Protein AF-A0A8S3IP04-F1 (afdb_monomer_lite)

Foldseek 3Di:
DDPPDDPPDPPDPPPPPPDDKDKDPCLVVLLVLLVVLLVVLLVQAPPSCQLPPPDQLDPVNLVSLVVSLVVCVVVVNLLNVLSSVLNNLSSPLSVVSSPFFPLLSLVVSLVVLVVSLVVPPVPNPSSVVSNVSSCVSSVVSVVVCVVPPIDMVNLVVVVVVLVVAQQVLAAEEAEDAAPSVQVRVQVVQCPDPVCVVRFDEDEDEDQPHPPDGDDPVRNVVVVVCCVVSVGRYYYYYD

Secondary structure (DSSP, 8-state):
----------------------B-HHHHHHHHHHHHHHHHHHTTSTTGGGGTTS-TTSHHHHHHHHHHHHHHHHHT-HHHHHHHHHHHHHHHHHGGGGTS-HHHHHHHHHHHHHHHHHH-GGGHHHHHHHHHHHHHHHHHHHHHHHHS---BHHHHHHHHHHHHHHTTT--EEEEESSHHHHHHHHHHHHT-TTTTTT--EEEE--TT-SS----HHHHHHHHHHHHHTS-SEEEEE-

Structure (mmCIF, N/CA/C/O backbone):
data_AF-A0A8S3IP04-F1
#
_entry.id   AF-A0A8S3IP04-F1
#
loop_
_atom_site.group_PDB
_atom_site.id
_atom_site.type_symbol
_atom_site.label_atom_id
_atom_site.label_alt_id
_atom_site.label_comp_id
_atom_site.label_asym_id
_atom_site.label_entity_id
_atom_site.label_seq_id
_atom_site.pdbx_PDB_ins_code
_atom_site.Cartn_x
_atom_site.Cartn_y
_atom_site.Cartn_z
_atom_site.occupancy
_atom_site.B_iso_or_equiv
_atom_site.auth_seq_id
_atom_site.auth_comp_id
_atom_site.auth_asym_id
_atom_site.auth_atom_id
_atom_site.pdbx_PDB_model_num
ATOM 1 N N . VAL A 1 1 ? -13.962 -37.574 27.560 1.00 37.62 1 VAL A N 1
ATOM 2 C CA . VAL A 1 1 ? -15.187 -36.744 27.576 1.00 37.62 1 VAL A CA 1
ATOM 3 C C . VAL A 1 1 ? -15.179 -35.917 26.301 1.00 37.62 1 VAL A C 1
ATOM 5 O O . VAL A 1 1 ? -14.430 -34.954 26.222 1.00 37.62 1 VAL A O 1
ATOM 8 N N . GLU A 1 2 ? -15.894 -36.362 25.266 1.00 28.02 2 GLU A N 1
ATOM 9 C CA . GLU A 1 2 ? -16.089 -35.580 24.038 1.00 28.02 2 GLU A CA 1
ATOM 10 C C . GLU A 1 2 ? -17.041 -34.423 24.342 1.00 28.02 2 GLU A C 1
ATOM 12 O O . GLU A 1 2 ? -18.218 -34.636 24.628 1.00 28.02 2 GLU A O 1
ATOM 17 N N . ILE A 1 3 ? -16.542 -33.191 24.288 1.00 30.50 3 ILE A N 1
ATOM 18 C CA . ILE A 1 3 ? -17.395 -32.006 24.338 1.00 30.50 3 ILE A CA 1
ATOM 19 C C . ILE A 1 3 ? -17.899 -31.761 22.912 1.00 30.50 3 ILE A C 1
ATOM 21 O O . ILE A 1 3 ? -17.306 -31.004 22.148 1.00 30.50 3 ILE A O 1
ATOM 25 N N . LYS A 1 4 ? -19.006 -32.413 22.546 1.00 35.09 4 LYS A N 1
ATOM 26 C CA . LYS A 1 4 ? -19.837 -31.990 21.413 1.00 35.09 4 LYS A CA 1
ATOM 27 C C . LYS A 1 4 ? -20.630 -30.758 21.849 1.00 35.09 4 LYS A C 1
ATOM 29 O O . LYS A 1 4 ? -21.728 -30.880 22.381 1.00 35.09 4 LYS A O 1
ATOM 34 N N . ARG A 1 5 ? -20.055 -29.565 21.686 1.00 33.78 5 ARG A N 1
ATOM 35 C CA . ARG A 1 5 ? -20.828 -28.317 21.727 1.00 33.78 5 ARG A CA 1
ATOM 36 C C . ARG A 1 5 ? -21.208 -27.956 20.299 1.00 33.78 5 ARG A C 1
ATOM 38 O O . ARG A 1 5 ? -20.365 -27.510 19.528 1.00 33.78 5 ARG A O 1
ATOM 45 N N . GLU A 1 6 ? -22.476 -28.171 19.962 1.00 32.66 6 GLU A N 1
ATOM 46 C CA . GLU A 1 6 ? -23.107 -27.526 18.815 1.00 32.66 6 GLU A CA 1
ATOM 47 C C . GLU A 1 6 ? -23.022 -26.012 19.021 1.00 32.66 6 GLU A C 1
ATOM 49 O O . GLU A 1 6 ? -23.626 -25.445 19.933 1.00 32.66 6 GLU A O 1
ATOM 54 N N . ILE A 1 7 ? -22.207 -25.354 18.200 1.00 36.53 7 ILE A N 1
ATOM 55 C CA . ILE A 1 7 ? -22.190 -23.899 18.113 1.00 36.53 7 ILE A CA 1
ATOM 56 C C . ILE A 1 7 ? -23.425 -23.526 17.296 1.00 36.53 7 ILE A C 1
ATOM 58 O O . ILE A 1 7 ? -23.397 -23.568 16.065 1.00 36.53 7 ILE A O 1
ATOM 62 N N . ASN A 1 8 ? -24.518 -23.187 17.980 1.00 32.84 8 ASN A N 1
ATOM 63 C CA . ASN A 1 8 ? -25.649 -22.522 17.346 1.00 32.84 8 ASN A CA 1
ATOM 64 C C . ASN A 1 8 ? -25.140 -21.209 16.745 1.00 32.84 8 ASN A C 1
ATOM 66 O O . ASN A 1 8 ? -24.796 -20.273 17.469 1.00 32.84 8 ASN A O 1
ATOM 70 N N . ARG A 1 9 ? -25.048 -21.155 15.412 1.00 32.44 9 ARG A N 1
ATOM 71 C CA . ARG A 1 9 ? -24.819 -19.898 14.702 1.00 32.44 9 ARG A CA 1
ATOM 72 C C . ARG A 1 9 ? -26.013 -18.990 15.001 1.00 32.44 9 ARG A C 1
ATOM 74 O O . ARG A 1 9 ? -27.144 -19.435 14.802 1.00 32.44 9 ARG A O 1
ATOM 81 N N . PRO A 1 10 ? -25.798 -17.746 15.458 1.00 37.75 10 PRO A N 1
ATOM 82 C CA . PRO A 1 10 ? -26.862 -16.760 15.463 1.00 37.75 10 PRO A CA 1
ATOM 83 C C . PRO A 1 10 ? -27.455 -16.693 14.054 1.00 37.75 10 PRO A C 1
ATOM 85 O O . PRO A 1 10 ? -26.717 -16.610 13.069 1.00 37.75 10 PRO A O 1
ATOM 88 N N . ILE A 1 11 ? -28.779 -16.783 13.961 1.00 38.06 11 ILE A N 1
ATOM 89 C CA . ILE A 1 11 ? -29.513 -16.479 12.735 1.00 38.06 11 ILE A CA 1
ATOM 90 C C . ILE A 1 11 ? -29.245 -14.994 12.486 1.00 38.06 11 ILE A C 1
ATOM 92 O O . ILE A 1 11 ? -29.695 -14.136 13.240 1.00 38.06 11 ILE A O 1
ATOM 96 N N . ASN A 1 12 ? -28.361 -14.720 11.532 1.00 40.06 12 ASN A N 1
ATOM 97 C CA . ASN A 1 12 ? -27.801 -13.401 11.289 1.00 40.06 12 ASN A CA 1
ATOM 98 C C . ASN A 1 12 ? -28.888 -12.443 10.773 1.00 40.06 12 ASN A C 1
ATOM 100 O O . ASN A 1 12 ? -29.146 -12.400 9.575 1.00 40.06 12 ASN A O 1
ATOM 104 N N . ASP A 1 13 ? -29.395 -11.577 11.650 1.00 37.28 13 ASP A N 1
ATOM 105 C CA . ASP A 1 13 ? -29.882 -10.229 11.304 1.00 37.28 13 ASP A CA 1
ATOM 106 C C . ASP A 1 13 ? -28.692 -9.282 11.014 1.00 37.28 13 ASP A C 1
ATOM 108 O O . ASP A 1 13 ? -28.665 -8.111 11.401 1.00 37.28 13 ASP A O 1
ATOM 112 N N . GLN A 1 14 ? -27.635 -9.788 10.369 1.00 45.00 14 GLN A N 1
ATOM 113 C CA . GLN A 1 14 ? -26.481 -8.976 9.995 1.00 45.00 14 GLN A CA 1
ATOM 114 C C . GLN A 1 14 ? -26.787 -8.293 8.672 1.00 45.00 14 GLN A C 1
ATOM 116 O O . GLN A 1 14 ? -26.546 -8.831 7.596 1.00 45.00 14 GLN A O 1
ATOM 121 N N . PHE A 1 15 ? -27.344 -7.091 8.781 1.00 44.69 15 PHE A N 1
ATOM 122 C CA . PHE A 1 15 ? -27.416 -6.130 7.695 1.00 44.69 15 PHE A CA 1
ATOM 123 C C . PHE A 1 15 ? -26.058 -6.056 6.977 1.00 44.69 15 PHE A C 1
ATOM 125 O O . PHE A 1 15 ? -25.082 -5.548 7.535 1.00 44.69 15 PHE A O 1
ATOM 132 N N . GLU A 1 16 ? -25.998 -6.504 5.721 1.00 43.38 16 GLU A N 1
ATOM 133 C CA . GLU A 1 16 ? -24.979 -6.049 4.775 1.00 43.38 16 GLU A CA 1
ATOM 134 C C . GLU A 1 16 ? -25.228 -4.559 4.509 1.00 43.38 16 GLU A C 1
ATOM 136 O O . GLU A 1 16 ? -25.815 -4.144 3.510 1.00 43.38 16 GLU A O 1
ATOM 141 N N . HIS A 1 17 ? -24.818 -3.709 5.447 1.00 50.75 17 HIS A N 1
ATOM 142 C CA . HIS A 1 17 ? -24.734 -2.284 5.193 1.00 50.75 17 HIS A CA 1
ATOM 143 C C . HIS A 1 17 ? -23.526 -2.045 4.293 1.00 50.75 17 HIS A C 1
ATOM 145 O O . HIS A 1 17 ? -22.416 -1.792 4.760 1.00 50.75 17 HIS A O 1
ATOM 151 N N . VAL A 1 18 ? -23.747 -2.110 2.979 1.00 57.78 18 VAL A N 1
ATOM 152 C CA . VAL A 1 18 ? -22.788 -1.588 2.005 1.00 57.78 18 VAL A CA 1
ATOM 153 C C . VAL A 1 18 ? -22.738 -0.072 2.193 1.00 57.78 18 VAL A C 1
ATOM 155 O O . VAL A 1 18 ? -23.594 0.673 1.713 1.00 57.78 18 VAL A O 1
ATOM 158 N N . LEU A 1 19 ? -21.756 0.391 2.965 1.00 59.88 19 LEU A N 1
ATOM 159 C CA . LEU A 1 19 ? -21.560 1.811 3.232 1.00 59.88 19 LEU A CA 1
ATOM 160 C C . LEU A 1 19 ? -21.153 2.508 1.933 1.00 59.88 19 LEU A C 1
ATOM 162 O O . LEU A 1 19 ? -20.103 2.210 1.357 1.00 59.88 19 LEU A O 1
ATOM 166 N N . LYS A 1 20 ? -21.972 3.464 1.480 1.00 63.25 20 LYS A N 1
ATOM 167 C CA . LYS A 1 20 ? -21.561 4.393 0.423 1.00 63.25 20 LYS A CA 1
ATOM 168 C C . LYS A 1 20 ? -20.355 5.173 0.926 1.00 63.25 20 LYS A C 1
ATOM 170 O O . LYS A 1 20 ? -20.460 5.871 1.932 1.00 63.25 20 LYS A O 1
ATOM 175 N N . VAL A 1 21 ? -19.232 5.060 0.222 1.00 69.81 21 VAL A N 1
ATOM 176 C CA . VAL A 1 21 ? -18.017 5.763 0.625 1.00 69.81 21 VAL A CA 1
ATOM 177 C C . VAL A 1 21 ? -18.083 7.202 0.155 1.00 69.81 21 VAL A C 1
ATOM 179 O O . VAL A 1 21 ? -18.086 7.481 -1.041 1.00 69.81 21 VAL A O 1
ATOM 182 N N . GLN A 1 22 ? -18.144 8.110 1.113 1.00 79.56 22 GLN A N 1
ATOM 183 C CA . GLN A 1 22 ? -17.909 9.527 0.914 1.00 79.56 22 GLN A CA 1
ATOM 184 C C . GLN A 1 22 ? -16.460 9.858 1.259 1.00 79.56 22 GLN A C 1
ATOM 186 O O . GLN A 1 22 ? -15.903 9.344 2.239 1.00 79.56 22 GLN A O 1
ATOM 191 N N . TYR A 1 23 ? -15.884 10.720 0.431 1.00 79.62 23 TYR A N 1
ATOM 192 C CA . TYR A 1 23 ? -14.554 11.284 0.585 1.00 79.62 23 TYR A CA 1
ATOM 193 C C . TYR A 1 23 ? -14.682 12.803 0.635 1.00 79.62 23 TYR A C 1
ATOM 195 O O . TYR A 1 23 ? -15.573 13.370 -0.003 1.00 79.62 23 TYR A O 1
ATOM 203 N N . ASN A 1 24 ? -13.799 13.464 1.378 1.00 79.06 24 ASN A N 1
ATOM 204 C CA . ASN A 1 24 ? -13.735 14.921 1.349 1.00 79.06 24 ASN A CA 1
ATOM 205 C C . ASN A 1 24 ? -13.141 15.426 0.015 1.00 79.06 24 ASN A C 1
ATOM 207 O O . ASN A 1 24 ? -12.642 14.650 -0.805 1.00 79.06 24 ASN A O 1
ATOM 211 N N . SER A 1 25 ? -13.191 16.740 -0.207 1.00 80.69 25 SER A N 1
ATOM 212 C CA . SER A 1 25 ? -12.765 17.366 -1.467 1.00 80.69 25 SER A CA 1
ATOM 213 C C . SER A 1 25 ? -11.283 17.159 -1.804 1.00 80.69 25 SER A C 1
ATOM 215 O O . SER A 1 25 ? -10.931 17.152 -2.980 1.00 80.69 25 SER A O 1
ATOM 217 N N . TYR A 1 26 ? -10.422 16.963 -0.802 1.00 84.69 26 TYR A N 1
ATOM 218 C CA . TYR A 1 26 ? -8.972 16.822 -0.990 1.00 84.69 26 TYR A CA 1
ATOM 219 C C . TYR A 1 26 ? -8.557 15.415 -1.431 1.00 84.69 26 TYR A C 1
ATOM 221 O O . TYR A 1 26 ? -7.500 15.235 -2.030 1.00 84.69 26 TYR A O 1
ATOM 229 N N . PHE A 1 27 ? -9.394 14.405 -1.183 1.00 87.69 27 PHE A N 1
ATOM 230 C CA . PHE A 1 27 ? -9.073 13.014 -1.499 1.00 87.69 27 PHE A CA 1
ATOM 231 C C . PHE A 1 27 ? -8.731 12.796 -2.980 1.00 87.69 27 PHE A C 1
ATOM 233 O O . PHE A 1 27 ? -7.756 12.118 -3.300 1.00 87.69 27 PHE A O 1
ATOM 240 N N . GLN A 1 28 ? -9.505 13.404 -3.885 1.00 87.94 28 GLN A N 1
ATOM 241 C CA . GLN A 1 28 ? -9.263 13.286 -5.326 1.00 87.94 28 GLN A CA 1
ATOM 242 C C . GLN A 1 28 ? -7.965 13.967 -5.750 1.00 87.94 28 GLN A C 1
ATOM 244 O O . GLN A 1 28 ? -7.262 13.465 -6.620 1.00 87.94 28 GLN A O 1
ATOM 249 N N . GLU A 1 29 ? -7.607 15.080 -5.110 1.00 90.06 29 GLU A N 1
ATOM 250 C CA . GLU A 1 29 ? -6.329 15.739 -5.365 1.00 90.06 29 GLU A CA 1
ATOM 251 C C . GLU A 1 29 ? -5.157 14.804 -5.034 1.00 90.06 29 GLU A C 1
ATOM 253 O O . GLU A 1 29 ? -4.227 14.674 -5.826 1.00 90.06 29 GLU A O 1
ATOM 258 N N . TYR A 1 30 ? -5.220 14.093 -3.905 1.00 91.31 30 TYR A N 1
ATOM 259 C CA . TYR A 1 30 ? -4.139 13.200 -3.475 1.00 91.31 30 TYR A CA 1
ATOM 260 C C . TYR A 1 30 ? -4.037 11.960 -4.354 1.00 91.31 30 TYR A C 1
ATOM 262 O O . TYR A 1 30 ? -2.931 11.560 -4.721 1.00 91.31 30 TYR A O 1
ATOM 270 N N . LEU A 1 31 ? -5.183 11.395 -4.747 1.00 91.00 31 LEU A N 1
ATOM 271 C CA . LEU A 1 31 ? -5.222 10.320 -5.734 1.00 91.00 31 LEU A CA 1
ATOM 272 C C . LEU A 1 31 ? -4.610 10.757 -7.064 1.00 91.00 31 LEU A C 1
ATOM 274 O O . LEU A 1 31 ? -3.811 10.010 -7.618 1.00 91.00 31 LEU A O 1
ATOM 278 N N . ASN A 1 32 ? -4.914 11.966 -7.542 1.00 92.25 32 ASN A N 1
ATOM 279 C CA . ASN A 1 32 ? -4.365 12.479 -8.795 1.00 92.25 32 ASN A CA 1
ATOM 280 C C . ASN A 1 32 ? -2.842 12.654 -8.731 1.00 92.25 32 ASN A C 1
ATOM 282 O O . ASN A 1 32 ? -2.152 12.302 -9.684 1.00 92.25 32 ASN A O 1
ATOM 286 N N . ILE A 1 33 ? -2.298 13.165 -7.619 1.00 94.00 33 ILE A N 1
ATOM 287 C CA . ILE A 1 33 ? -0.840 13.290 -7.446 1.00 94.00 33 ILE A CA 1
ATOM 288 C C . ILE A 1 33 ? -0.187 11.900 -7.463 1.00 94.00 33 ILE A C 1
ATOM 290 O O . ILE A 1 33 ? 0.786 11.681 -8.182 1.00 94.00 33 ILE A O 1
ATOM 294 N N . TYR A 1 34 ? -0.755 10.935 -6.738 1.00 96.06 34 TYR A N 1
ATOM 295 C CA . TYR A 1 34 ? -0.233 9.568 -6.698 1.00 96.06 34 TYR A CA 1
ATOM 296 C C . TYR A 1 34 ? -0.353 8.850 -8.055 1.00 96.06 34 TYR A C 1
ATOM 298 O O . TYR A 1 34 ? 0.541 8.119 -8.476 1.00 96.06 34 TYR A O 1
ATOM 306 N N . GLU A 1 35 ? -1.443 9.081 -8.783 1.00 95.25 35 GLU A N 1
ATOM 307 C CA . GLU A 1 35 ? -1.632 8.565 -10.137 1.00 95.25 35 GLU A CA 1
ATOM 308 C C . GLU A 1 35 ? -0.620 9.171 -11.118 1.00 95.25 35 GLU A C 1
ATOM 310 O O . GLU A 1 35 ? -0.056 8.461 -11.952 1.00 95.25 35 GLU A O 1
ATOM 315 N N . ASN A 1 36 ? -0.336 10.468 -10.993 1.00 95.88 36 ASN A N 1
ATOM 316 C CA . ASN A 1 36 ? 0.678 11.150 -11.794 1.00 95.88 36 ASN A CA 1
ATOM 317 C C . ASN A 1 36 ? 2.094 10.646 -11.492 1.00 95.88 36 ASN A C 1
ATOM 319 O O . ASN A 1 36 ? 2.901 10.546 -12.417 1.00 95.88 36 ASN A O 1
ATOM 323 N N . LEU A 1 37 ? 2.386 10.263 -10.246 1.00 97.50 37 LEU A N 1
ATOM 324 C CA . LEU A 1 37 ? 3.626 9.566 -9.898 1.00 97.50 37 LEU A CA 1
ATOM 325 C C . LEU A 1 37 ? 3.746 8.243 -10.677 1.00 97.50 37 LEU A C 1
ATOM 327 O O . LEU A 1 37 ? 4.758 8.008 -11.337 1.00 97.50 37 LEU A O 1
ATOM 331 N N . ILE A 1 38 ? 2.695 7.414 -10.673 1.00 97.50 38 ILE A N 1
ATOM 332 C CA . ILE A 1 38 ? 2.674 6.143 -11.420 1.00 97.50 38 ILE A CA 1
ATOM 333 C C . ILE A 1 38 ? 2.858 6.389 -12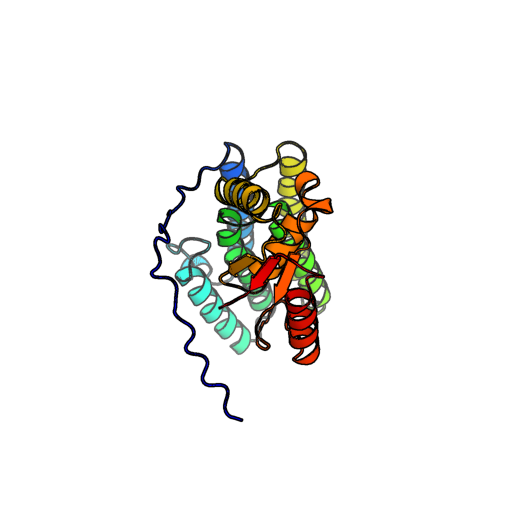.920 1.00 97.50 38 ILE A C 1
ATOM 335 O O . ILE A 1 38 ? 3.657 5.706 -13.561 1.00 97.50 38 ILE A O 1
ATOM 339 N N . LYS A 1 39 ? 2.158 7.380 -13.485 1.00 96.50 39 LYS A N 1
ATOM 340 C CA . LYS A 1 39 ? 2.285 7.748 -14.903 1.00 96.50 39 LYS A CA 1
ATOM 341 C C . LYS A 1 39 ? 3.699 8.210 -15.245 1.00 96.50 39 LYS A C 1
ATOM 343 O O . LYS A 1 39 ? 4.238 7.751 -16.244 1.00 96.50 39 LYS A O 1
ATOM 348 N N . THR A 1 40 ? 4.310 9.050 -14.411 1.00 97.31 40 THR A N 1
ATOM 349 C CA . THR A 1 40 ? 5.690 9.527 -14.599 1.00 97.31 40 THR A CA 1
ATOM 350 C C . THR A 1 40 ? 6.667 8.357 -14.632 1.00 97.31 40 THR A C 1
ATOM 352 O O . THR A 1 40 ? 7.397 8.204 -15.608 1.00 97.31 40 THR A O 1
ATOM 355 N N . ILE A 1 41 ? 6.625 7.470 -13.633 1.00 97.56 41 ILE A N 1
ATOM 356 C CA . ILE A 1 41 ? 7.505 6.291 -13.589 1.00 97.56 41 ILE A CA 1
ATOM 357 C C . ILE A 1 41 ? 7.266 5.379 -14.796 1.00 97.56 41 ILE A C 1
ATOM 359 O O . ILE A 1 41 ? 8.219 4.896 -15.404 1.00 97.56 41 ILE A O 1
ATOM 363 N N . LYS A 1 42 ? 6.001 5.183 -15.188 1.00 97.06 42 LYS A N 1
ATOM 364 C CA . LYS A 1 42 ? 5.626 4.363 -16.344 1.00 97.06 42 LYS A CA 1
ATOM 365 C C . LYS A 1 42 ? 6.304 4.831 -17.636 1.00 97.06 42 LYS A C 1
ATOM 367 O O . LYS A 1 42 ? 6.657 3.977 -18.438 1.00 97.06 42 LYS A O 1
ATOM 372 N N . THR A 1 43 ? 6.522 6.133 -17.840 1.00 96.50 43 THR A N 1
ATOM 373 C CA . THR A 1 43 ? 7.185 6.634 -19.066 1.00 96.50 43 THR A CA 1
ATOM 374 C C . THR A 1 43 ? 8.633 6.171 -19.228 1.00 96.50 43 THR A C 1
ATOM 376 O O . THR A 1 43 ? 9.152 6.198 -20.340 1.00 96.50 43 THR A O 1
ATOM 379 N N . HIS A 1 44 ? 9.276 5.722 -18.147 1.00 96.25 44 HIS A N 1
ATOM 380 C CA . HIS A 1 44 ? 10.630 5.173 -18.190 1.00 96.25 44 HIS A CA 1
ATOM 381 C C . HIS A 1 44 ? 10.667 3.679 -18.533 1.00 96.25 44 HIS A C 1
ATOM 383 O O . HIS A 1 44 ? 11.747 3.161 -18.795 1.00 96.25 44 HIS A O 1
ATOM 389 N N . LEU A 1 45 ? 9.521 2.987 -18.502 1.00 96.81 45 LEU A N 1
ATOM 390 C CA . LEU A 1 45 ? 9.432 1.561 -18.796 1.00 96.81 45 LEU A CA 1
ATOM 391 C C . LEU A 1 45 ? 9.443 1.327 -20.311 1.00 96.81 45 LEU A C 1
ATOM 393 O O . LEU A 1 45 ? 8.652 1.915 -21.057 1.00 96.81 45 LEU A O 1
ATOM 397 N N . ASP A 1 46 ? 10.273 0.393 -20.760 1.00 94.12 46 ASP A N 1
ATOM 398 C CA . ASP A 1 46 ? 10.210 -0.085 -22.133 1.00 94.12 46 ASP A CA 1
ATOM 399 C C . ASP A 1 46 ? 8.898 -0.837 -22.377 1.00 94.12 46 ASP A C 1
ATOM 401 O O . ASP A 1 46 ? 8.418 -1.606 -21.545 1.00 94.12 46 ASP A O 1
ATOM 405 N N . SER A 1 47 ? 8.315 -0.661 -23.562 1.00 92.69 47 SER A N 1
ATOM 406 C CA . SER A 1 47 ? 7.004 -1.237 -23.899 1.00 92.69 47 SER A CA 1
ATOM 407 C C . SER A 1 47 ? 5.854 -0.769 -22.981 1.00 92.69 47 SER A C 1
ATOM 409 O O . SER A 1 47 ? 4.892 -1.512 -22.745 1.00 92.69 47 SER A O 1
ATOM 411 N N . HIS A 1 48 ? 5.941 0.445 -22.416 1.00 92.38 48 HIS A N 1
ATOM 412 C CA . HIS A 1 48 ? 4.910 0.999 -21.528 1.00 92.38 48 HIS A CA 1
ATOM 413 C C . HIS A 1 48 ? 3.539 1.154 -22.199 1.00 92.38 48 HIS A C 1
ATOM 415 O O . HIS A 1 48 ? 2.524 1.155 -21.501 1.00 92.38 48 HIS A O 1
ATOM 421 N N . GLU A 1 49 ? 3.483 1.246 -23.526 1.00 93.56 49 GLU A N 1
ATOM 422 C CA . GLU A 1 49 ? 2.251 1.294 -24.313 1.00 93.56 49 GLU A CA 1
ATOM 423 C C . GLU A 1 49 ? 1.381 0.042 -24.123 1.00 93.56 49 GLU A C 1
ATOM 425 O O . GLU A 1 49 ? 0.160 0.101 -24.230 1.00 93.56 49 GLU A O 1
ATOM 430 N N . LEU A 1 50 ? 1.972 -1.094 -23.731 1.00 91.94 50 LEU A N 1
ATOM 431 C CA . LEU A 1 50 ? 1.224 -2.314 -23.395 1.00 91.94 50 LEU A CA 1
ATOM 432 C C . LEU A 1 50 ? 0.390 -2.172 -22.111 1.00 91.94 50 LEU A C 1
ATOM 434 O O . LEU A 1 50 ? -0.475 -3.005 -21.824 1.00 91.94 50 LEU A O 1
ATOM 438 N N . LEU A 1 51 ? 0.650 -1.123 -21.329 1.00 92.50 51 LEU A N 1
ATOM 439 C CA . LEU A 1 51 ? -0.140 -0.734 -20.167 1.00 92.50 51 LEU A CA 1
ATOM 440 C C . LEU A 1 51 ? -1.192 0.331 -20.509 1.00 92.50 51 LEU A C 1
ATOM 442 O O . LEU A 1 51 ? -1.941 0.735 -19.620 1.00 92.50 51 LEU A O 1
ATOM 446 N N . ASP A 1 52 ? -1.242 0.838 -21.743 1.00 89.75 52 ASP A N 1
ATOM 447 C CA . ASP A 1 52 ? -2.278 1.784 -22.160 1.00 89.75 52 ASP A CA 1
ATOM 448 C C . ASP A 1 52 ? -3.645 1.092 -22.244 1.00 89.75 52 ASP A C 1
ATOM 450 O O . ASP A 1 52 ? -3.762 -0.099 -22.534 1.00 89.75 52 ASP A O 1
ATOM 454 N N . GLY A 1 53 ? -4.704 1.832 -21.909 1.00 85.31 53 GLY A N 1
ATOM 455 C CA . GLY A 1 53 ? -6.067 1.293 -21.831 1.00 85.31 53 GLY A CA 1
ATOM 456 C C . GLY A 1 53 ? -6.335 0.383 -20.625 1.00 85.31 53 GLY A C 1
ATOM 457 O O . GLY A 1 53 ? -7.429 -0.167 -20.514 1.00 85.31 53 GLY A O 1
ATOM 458 N N . LYS A 1 54 ? -5.366 0.220 -19.714 1.00 90.69 54 LYS A N 1
ATOM 459 C CA . LYS A 1 54 ? -5.551 -0.455 -18.424 1.00 90.69 54 LYS A CA 1
ATOM 460 C C . LYS A 1 54 ? -5.583 0.580 -17.307 1.00 90.69 54 LYS A C 1
ATOM 462 O O . LYS A 1 54 ? -4.657 1.377 -17.172 1.00 90.69 54 LYS A O 1
ATOM 467 N N . ASP A 1 55 ? -6.616 0.526 -16.474 1.00 92.00 55 ASP A N 1
ATOM 468 C CA . ASP A 1 55 ? -6.756 1.459 -15.358 1.00 92.00 55 ASP A CA 1
ATOM 469 C C . ASP A 1 55 ? -5.774 1.127 -14.227 1.00 92.00 55 ASP A C 1
ATOM 471 O O . ASP A 1 55 ? -5.638 -0.031 -13.803 1.00 92.00 55 ASP A O 1
ATOM 475 N N . ILE A 1 56 ? -5.118 2.165 -13.706 1.00 93.25 56 ILE A N 1
ATOM 476 C CA . ILE A 1 56 ? -4.223 2.077 -12.550 1.00 93.25 56 ILE A CA 1
ATOM 477 C C . ILE A 1 56 ? -5.000 1.540 -11.337 1.00 93.25 56 ILE A C 1
ATOM 479 O O . ILE A 1 56 ? -6.141 1.912 -11.069 1.00 93.25 56 ILE A O 1
ATOM 483 N N . GLY A 1 57 ? -4.373 0.626 -10.598 1.00 88.81 57 GLY A N 1
ATOM 484 C CA . GLY A 1 57 ? -4.954 -0.030 -9.424 1.00 88.81 57 GLY A CA 1
ATOM 485 C C . GLY A 1 57 ? -5.810 -1.257 -9.739 1.00 88.81 57 GLY A C 1
ATOM 486 O O . GLY A 1 57 ? -6.339 -1.875 -8.818 1.00 88.81 57 GLY A O 1
ATOM 487 N N . THR A 1 58 ? -5.957 -1.638 -11.013 1.00 93.12 58 THR A N 1
ATOM 488 C CA . THR A 1 58 ? -6.709 -2.842 -11.393 1.00 93.12 58 THR A CA 1
ATOM 489 C C . THR A 1 58 ? -5.825 -4.083 -11.489 1.00 93.12 58 THR A C 1
ATOM 491 O O . THR A 1 58 ? -4.640 -4.015 -11.824 1.00 93.12 58 THR A O 1
ATOM 494 N N . LEU A 1 59 ? -6.432 -5.260 -11.291 1.00 91.25 59 LEU A N 1
ATOM 495 C CA . LEU A 1 59 ? -5.771 -6.550 -11.524 1.00 91.25 59 LEU A CA 1
ATOM 496 C C . LEU A 1 59 ? -5.273 -6.695 -12.967 1.00 91.25 59 LEU A C 1
ATOM 498 O O . LEU A 1 59 ? -4.268 -7.357 -13.204 1.00 91.25 59 LEU A O 1
ATOM 502 N N . SER A 1 60 ? -5.952 -6.057 -13.925 1.00 93.69 60 SER A N 1
ATOM 503 C CA . SER A 1 60 ? -5.558 -6.091 -15.333 1.00 93.69 60 SER A CA 1
ATOM 504 C C . SER A 1 60 ? -4.223 -5.378 -15.580 1.00 93.69 60 SER A C 1
ATOM 506 O O . SER A 1 60 ? -3.390 -5.891 -16.328 1.00 93.69 60 SER A O 1
ATOM 508 N N . PHE A 1 61 ? -4.002 -4.237 -14.918 1.00 95.38 61 PHE A N 1
ATOM 509 C CA . PHE A 1 61 ? -2.755 -3.477 -14.976 1.00 95.38 61 PHE A CA 1
ATOM 510 C C . PHE A 1 61 ? -1.630 -4.225 -14.257 1.00 95.38 61 PHE A C 1
ATOM 512 O O . PHE A 1 61 ? -0.557 -4.427 -14.821 1.00 95.38 61 PHE A O 1
ATOM 519 N N . ILE A 1 62 ? -1.905 -4.724 -13.046 1.00 95.38 62 ILE A N 1
ATOM 520 C CA . ILE A 1 62 ? -0.947 -5.506 -12.249 1.00 95.38 62 ILE A CA 1
ATOM 521 C C . ILE A 1 62 ? -0.519 -6.777 -12.996 1.00 95.38 62 ILE A C 1
ATOM 523 O O . ILE A 1 62 ? 0.670 -7.075 -13.077 1.00 95.38 62 ILE A O 1
ATOM 527 N N . GLY A 1 63 ? -1.467 -7.513 -13.581 1.00 95.81 63 GLY A N 1
ATOM 528 C CA . GLY A 1 63 ? -1.177 -8.726 -14.345 1.00 95.81 63 GLY A CA 1
ATOM 529 C C . GLY A 1 63 ? -0.265 -8.459 -15.542 1.00 95.81 63 GLY A C 1
ATOM 530 O O . GLY A 1 63 ? 0.681 -9.211 -15.770 1.00 95.81 63 GLY A O 1
ATOM 531 N N . GLN A 1 64 ? -0.491 -7.355 -16.260 1.00 97.06 64 GLN A N 1
ATOM 532 C CA . GLN A 1 64 ? 0.363 -6.961 -17.380 1.00 97.06 64 GLN A CA 1
ATOM 533 C C . GLN A 1 64 ? 1.776 -6.573 -16.925 1.00 97.06 64 GLN A C 1
ATOM 535 O O . GLN A 1 64 ? 2.745 -6.993 -17.555 1.00 97.06 64 GLN A O 1
ATOM 540 N N . LEU A 1 65 ? 1.911 -5.837 -15.816 1.00 97.06 65 LEU A N 1
ATOM 541 C CA . LEU A 1 65 ? 3.219 -5.518 -15.235 1.00 97.06 65 LEU A CA 1
ATOM 542 C C . LEU A 1 65 ? 4.005 -6.771 -14.845 1.00 97.06 65 LEU A C 1
ATOM 544 O O . LEU A 1 65 ? 5.201 -6.839 -15.096 1.00 97.06 65 LEU A O 1
ATOM 548 N N . ILE A 1 66 ? 3.346 -7.785 -14.276 1.00 97.06 66 ILE A N 1
ATOM 549 C CA . ILE A 1 66 ? 4.001 -9.057 -13.929 1.00 97.06 66 ILE A CA 1
ATOM 550 C C . ILE A 1 66 ? 4.518 -9.767 -15.188 1.00 97.06 66 ILE A C 1
ATOM 552 O O . ILE A 1 66 ? 5.622 -10.311 -15.178 1.00 97.06 66 ILE A O 1
ATOM 556 N N . ILE A 1 67 ? 3.740 -9.764 -16.275 1.00 97.19 67 ILE A N 1
ATOM 557 C CA . ILE A 1 67 ? 4.155 -10.350 -17.558 1.00 97.19 67 ILE A CA 1
ATOM 558 C C . ILE A 1 67 ? 5.370 -9.603 -18.123 1.00 97.19 67 ILE A C 1
ATOM 560 O O . ILE A 1 67 ? 6.346 -10.242 -18.520 1.00 97.19 67 ILE A O 1
ATOM 564 N N . LEU A 1 68 ? 5.334 -8.267 -18.117 1.00 97.31 68 LEU A N 1
ATOM 565 C CA . LEU A 1 68 ? 6.447 -7.426 -18.559 1.00 97.31 68 LEU A CA 1
ATOM 566 C C . LEU A 1 68 ? 7.704 -7.679 -17.728 1.00 97.31 68 LEU A C 1
ATOM 568 O O . LEU A 1 68 ? 8.749 -7.995 -18.294 1.00 97.31 68 LEU A O 1
ATOM 572 N N . LYS A 1 69 ? 7.583 -7.645 -16.397 1.00 97.69 69 LYS A N 1
ATOM 573 C CA . LYS A 1 69 ? 8.692 -7.906 -15.476 1.00 97.69 69 LYS A CA 1
ATOM 574 C C . LYS A 1 69 ? 9.376 -9.234 -15.792 1.00 97.69 69 LYS A C 1
ATOM 576 O O . LYS A 1 69 ? 10.588 -9.259 -15.973 1.00 97.69 69 LYS A O 1
ATOM 581 N N . ARG A 1 70 ? 8.604 -10.314 -15.957 1.00 97.38 70 ARG A N 1
ATOM 582 C CA . ARG A 1 70 ? 9.142 -11.634 -16.330 1.00 97.38 70 ARG A CA 1
ATOM 583 C C . ARG A 1 70 ? 9.891 -11.605 -17.660 1.00 97.38 70 ARG A C 1
ATOM 585 O O . ARG A 1 70 ? 10.929 -12.245 -17.791 1.00 97.38 70 ARG A O 1
ATOM 592 N N . SER A 1 71 ? 9.401 -10.855 -18.649 1.00 97.56 71 SER A N 1
ATOM 593 C CA . SER A 1 71 ? 10.130 -10.694 -19.909 1.00 97.56 71 SER A CA 1
ATOM 594 C C . SER A 1 71 ? 11.473 -9.986 -19.709 1.00 97.56 71 SER A C 1
ATOM 596 O O . SER A 1 71 ? 12.451 -10.385 -20.339 1.00 97.56 71 SER A O 1
ATOM 598 N N . PHE A 1 72 ? 11.549 -8.968 -18.855 1.00 97.31 72 PHE A N 1
ATOM 599 C CA . PHE A 1 72 ? 12.802 -8.268 -18.566 1.00 97.31 72 PHE A CA 1
ATOM 600 C C . PHE A 1 72 ? 13.768 -9.119 -17.739 1.00 97.31 72 PHE A C 1
ATOM 602 O O . PHE A 1 72 ? 14.958 -9.147 -18.046 1.00 97.31 72 PHE A O 1
ATOM 609 N N . GLU A 1 73 ? 13.256 -9.915 -16.796 1.00 96.25 73 GLU A N 1
ATOM 610 C CA . GLU A 1 73 ? 14.026 -10.932 -16.067 1.00 96.25 73 GLU A CA 1
ATOM 611 C C . GLU A 1 73 ? 14.696 -11.918 -17.031 1.00 96.25 73 GLU A C 1
ATOM 613 O O . GLU A 1 73 ? 15.897 -12.155 -16.930 1.00 96.25 73 GLU A O 1
ATOM 618 N N . THR A 1 74 ? 13.969 -12.427 -18.036 1.00 96.69 74 THR A N 1
ATOM 619 C CA . THR A 1 74 ? 14.565 -13.337 -19.036 1.00 96.69 74 THR A CA 1
ATOM 620 C C . THR A 1 74 ? 15.635 -12.682 -19.909 1.00 96.69 74 THR A C 1
ATOM 622 O O . THR A 1 74 ? 16.498 -13.378 -20.439 1.00 96.69 74 THR A O 1
ATOM 625 N N . LYS A 1 75 ? 15.592 -11.354 -20.062 1.00 95.88 75 LYS A N 1
ATOM 626 C CA . LYS A 1 75 ? 16.559 -10.575 -20.849 1.00 95.88 75 LYS A CA 1
ATOM 627 C C . LYS A 1 75 ? 17.730 -10.058 -20.007 1.00 95.88 75 LYS A C 1
ATOM 629 O O . LYS A 1 75 ? 18.677 -9.526 -20.576 1.00 95.88 75 LYS A O 1
ATOM 634 N N . GLY A 1 76 ? 17.671 -10.196 -18.680 1.00 93.56 76 GLY A N 1
ATOM 635 C CA . GLY A 1 76 ? 18.639 -9.592 -17.763 1.00 93.56 76 GLY A CA 1
ATOM 636 C C . GLY A 1 76 ? 18.579 -8.060 -17.733 1.00 93.56 76 GLY A C 1
ATOM 637 O O . GLY A 1 76 ? 19.578 -7.415 -17.425 1.00 93.56 76 GLY A O 1
ATOM 638 N N . ASP A 1 77 ? 17.433 -7.467 -18.076 1.00 94.69 77 ASP A N 1
ATOM 639 C CA . ASP A 1 77 ? 17.267 -6.015 -18.135 1.00 94.69 77 ASP A CA 1
ATOM 640 C C . ASP A 1 77 ? 16.914 -5.445 -16.759 1.00 94.69 77 ASP A C 1
ATOM 642 O O . ASP A 1 77 ? 15.749 -5.267 -16.393 1.00 94.69 77 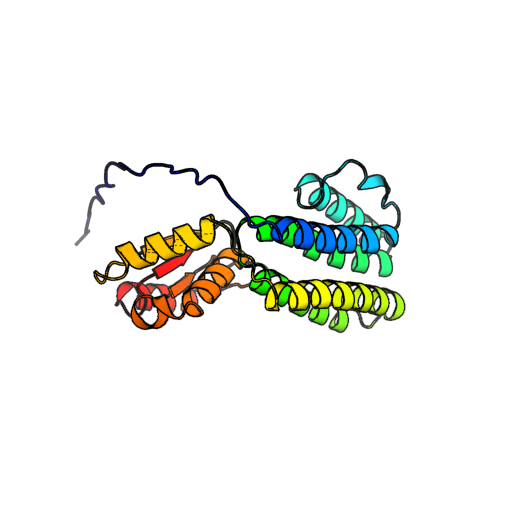ASP A O 1
ATOM 646 N N . MET A 1 78 ? 17.959 -5.181 -15.980 1.00 94.50 78 MET A N 1
ATOM 647 C CA . MET A 1 78 ? 17.814 -4.773 -14.589 1.00 94.50 78 MET A CA 1
ATOM 648 C C . MET A 1 78 ? 17.061 -3.448 -14.420 1.00 94.50 78 MET A C 1
ATOM 650 O O . MET A 1 78 ? 16.284 -3.308 -13.478 1.00 94.50 78 MET A O 1
ATOM 654 N N . ASN A 1 79 ? 17.217 -2.495 -15.345 1.00 95.25 79 ASN A N 1
ATOM 655 C CA . ASN A 1 79 ? 16.534 -1.204 -15.252 1.00 95.25 79 ASN A CA 1
ATOM 656 C C . ASN A 1 79 ? 15.015 -1.385 -15.322 1.00 95.25 79 ASN A C 1
ATOM 658 O O . ASN A 1 79 ? 14.291 -0.901 -14.451 1.00 95.25 79 ASN A O 1
ATOM 662 N N . ASN A 1 80 ? 14.533 -2.134 -16.315 1.00 96.44 80 ASN A N 1
ATOM 663 C CA . ASN A 1 80 ? 13.103 -2.372 -16.483 1.00 96.44 80 ASN A CA 1
ATOM 664 C C . ASN A 1 80 ? 12.510 -3.266 -15.380 1.00 96.44 80 ASN A C 1
ATOM 666 O O . ASN A 1 80 ? 11.349 -3.083 -15.005 1.00 96.44 80 ASN A O 1
ATOM 670 N N . ILE A 1 81 ? 13.298 -4.179 -14.799 1.00 96.25 81 ILE A N 1
ATOM 671 C CA . ILE A 1 81 ? 12.890 -4.960 -13.617 1.00 96.25 81 ILE A CA 1
ATOM 672 C C . ILE A 1 81 ? 12.616 -4.033 -12.426 1.00 96.25 81 ILE A C 1
ATOM 674 O O . ILE A 1 81 ? 11.559 -4.137 -11.800 1.00 96.25 81 ILE A O 1
ATOM 678 N N . ILE A 1 82 ? 13.524 -3.093 -12.151 1.00 96.06 82 ILE A N 1
ATOM 679 C CA . ILE A 1 82 ? 13.386 -2.137 -11.043 1.00 96.06 82 ILE A CA 1
ATOM 680 C C . ILE A 1 82 ? 12.178 -1.226 -11.267 1.00 96.06 82 ILE A C 1
ATOM 682 O O . ILE A 1 82 ? 11.375 -1.035 -10.353 1.00 96.06 82 ILE A O 1
ATOM 686 N N . ILE A 1 83 ? 11.998 -0.708 -12.488 1.00 97.44 83 ILE A N 1
ATOM 687 C CA . ILE A 1 83 ? 10.830 0.114 -12.833 1.00 97.44 83 ILE A CA 1
ATOM 688 C C . ILE A 1 83 ? 9.533 -0.670 -12.586 1.00 97.44 83 ILE A C 1
ATOM 690 O O . ILE A 1 83 ? 8.600 -0.143 -11.976 1.00 97.44 83 ILE A O 1
ATOM 694 N N . CYS A 1 84 ? 9.480 -1.944 -12.993 1.00 97.50 84 CYS A N 1
ATOM 695 C CA . CYS A 1 84 ? 8.328 -2.805 -12.732 1.00 97.50 84 CYS A CA 1
ATOM 696 C C . CYS A 1 84 ? 8.048 -2.972 -11.234 1.00 97.50 84 CYS A C 1
ATOM 698 O O . CYS A 1 84 ? 6.883 -2.941 -10.846 1.00 97.50 84 CYS A O 1
ATOM 700 N N . ASP A 1 85 ? 9.066 -3.121 -10.384 1.00 96.50 85 ASP A N 1
ATOM 701 C CA . ASP A 1 85 ? 8.865 -3.272 -8.937 1.00 96.50 85 ASP A CA 1
ATOM 702 C C . ASP A 1 85 ? 8.308 -2.012 -8.274 1.00 96.50 85 ASP A C 1
ATOM 704 O O . ASP A 1 85 ? 7.370 -2.102 -7.476 1.00 96.50 85 ASP A O 1
ATOM 708 N N . TYR A 1 86 ? 8.802 -0.832 -8.657 1.00 97.62 86 TYR A N 1
ATOM 709 C CA . TYR A 1 86 ? 8.224 0.437 -8.210 1.00 97.62 86 TYR A CA 1
ATOM 710 C C . TYR A 1 86 ? 6.765 0.566 -8.668 1.00 97.62 86 TYR A C 1
ATOM 712 O O . TYR A 1 86 ? 5.882 0.860 -7.861 1.00 97.62 86 TYR A O 1
ATOM 720 N N . LEU A 1 87 ? 6.479 0.294 -9.946 1.00 97.56 87 LEU A N 1
ATOM 721 C CA . LEU A 1 87 ? 5.117 0.361 -10.482 1.00 97.56 87 LEU A CA 1
ATOM 722 C C . LEU A 1 87 ? 4.175 -0.645 -9.817 1.00 97.56 87 LEU A C 1
ATOM 724 O O . LEU A 1 87 ? 3.023 -0.301 -9.544 1.00 97.56 87 LEU A O 1
ATOM 728 N N . LEU A 1 88 ? 4.640 -1.865 -9.536 1.00 96.50 88 LEU A N 1
ATOM 729 C CA . LEU A 1 88 ? 3.862 -2.890 -8.843 1.00 96.50 88 LEU A CA 1
ATOM 730 C C . LEU A 1 88 ? 3.513 -2.443 -7.426 1.00 96.50 88 LEU A C 1
ATOM 732 O O . LEU A 1 88 ? 2.334 -2.477 -7.072 1.00 96.50 88 LEU A O 1
ATOM 736 N N . LEU A 1 89 ? 4.494 -1.970 -6.651 1.00 95.56 89 LEU A N 1
ATOM 737 C CA . LEU A 1 89 ? 4.267 -1.439 -5.307 1.00 95.56 89 LEU A CA 1
ATOM 738 C C . LEU A 1 89 ? 3.229 -0.312 -5.331 1.00 95.56 89 LEU A C 1
ATOM 740 O O . LEU A 1 89 ? 2.229 -0.375 -4.614 1.00 95.56 89 LEU A O 1
ATOM 744 N N . LEU A 1 90 ? 3.442 0.703 -6.171 1.00 96.81 90 LEU A N 1
ATOM 745 C CA . LEU A 1 90 ? 2.571 1.875 -6.219 1.00 96.81 90 LEU A CA 1
ATOM 746 C C . LEU A 1 90 ? 1.148 1.494 -6.648 1.00 96.81 90 LEU A C 1
ATOM 748 O O . LEU A 1 90 ? 0.165 1.847 -5.998 1.00 96.81 90 LEU A O 1
ATOM 752 N N . THR A 1 91 ? 1.021 0.692 -7.703 1.00 95.38 91 THR A N 1
ATOM 753 C CA . THR A 1 91 ? -0.285 0.277 -8.229 1.00 95.38 91 THR A CA 1
ATOM 754 C C . THR A 1 91 ? -1.051 -0.591 -7.231 1.00 95.38 91 THR A C 1
ATOM 756 O O . THR A 1 91 ? -2.252 -0.401 -7.052 1.00 95.38 91 THR A O 1
ATOM 759 N N . GLN A 1 92 ? -0.381 -1.521 -6.545 1.00 92.12 92 GLN A N 1
ATOM 760 C CA . GLN A 1 92 ? -1.015 -2.369 -5.529 1.00 92.12 92 GLN A CA 1
ATOM 761 C C . GLN A 1 92 ? -1.547 -1.560 -4.342 1.00 92.12 92 GLN A C 1
ATOM 763 O O . GLN A 1 92 ? -2.548 -1.942 -3.736 1.00 92.12 92 GLN A O 1
ATOM 768 N N . LYS A 1 93 ? -0.891 -0.446 -3.994 1.00 93.44 93 LYS A N 1
ATOM 769 C CA . LYS A 1 93 ? -1.322 0.421 -2.891 1.00 93.44 93 LYS A CA 1
ATOM 770 C C . LYS A 1 93 ? -2.302 1.512 -3.335 1.00 93.44 93 LYS A C 1
ATOM 772 O O . LYS A 1 93 ? -3.040 2.011 -2.491 1.00 93.44 93 LYS A O 1
ATOM 777 N N . TYR A 1 94 ? -2.417 1.806 -4.634 1.00 93.62 94 TYR A N 1
ATOM 778 C CA . TYR A 1 94 ? -3.390 2.766 -5.176 1.00 93.62 94 TYR A CA 1
ATOM 779 C C . TYR A 1 94 ? -4.837 2.459 -4.750 1.00 93.62 94 TYR A C 1
ATOM 781 O O . TYR A 1 94 ? -5.572 3.346 -4.317 1.00 93.62 94 TYR A O 1
ATOM 789 N N . SER A 1 95 ? -5.262 1.193 -4.810 1.00 87.25 95 SER A N 1
ATOM 790 C CA . SER A 1 95 ? -6.621 0.822 -4.394 1.00 87.25 95 SER A CA 1
ATOM 791 C C . SER A 1 95 ? -6.839 0.961 -2.886 1.00 87.25 95 SER A C 1
ATOM 793 O O . SER A 1 95 ? -7.963 1.216 -2.459 1.00 87.25 95 SER A O 1
ATOM 795 N N . ALA A 1 96 ? -5.776 0.850 -2.082 1.00 90.31 96 ALA A N 1
ATOM 796 C CA . ALA A 1 96 ? -5.863 0.909 -0.628 1.00 90.31 96 ALA A CA 1
ATOM 797 C C . ALA A 1 96 ? -6.271 2.293 -0.108 1.00 90.31 96 ALA A C 1
ATOM 799 O O . ALA A 1 96 ? -6.909 2.371 0.941 1.00 90.31 96 ALA A O 1
ATOM 800 N N . PHE A 1 97 ? -6.002 3.374 -0.855 1.00 88.75 97 PHE A N 1
ATOM 801 C CA . PHE A 1 97 ? -6.418 4.738 -0.487 1.00 88.75 97 PHE A CA 1
ATOM 802 C C . PHE A 1 97 ? -7.933 4.859 -0.311 1.00 88.75 97 PHE A C 1
ATOM 804 O O . PHE A 1 97 ? -8.415 5.704 0.439 1.00 88.75 97 PHE A O 1
ATOM 811 N N . LYS A 1 98 ? -8.705 3.989 -0.971 1.00 86.62 98 LYS A N 1
ATOM 812 C CA . LYS A 1 98 ? -10.165 3.984 -0.867 1.00 86.62 98 LYS A CA 1
ATOM 813 C C . LYS A 1 98 ? -10.677 3.441 0.466 1.00 86.62 98 LYS A C 1
ATOM 815 O O . LYS A 1 98 ? -11.822 3.740 0.807 1.00 86.62 98 LYS A O 1
ATOM 820 N N . ASP A 1 99 ? -9.860 2.674 1.186 1.00 87.56 99 ASP A N 1
ATOM 821 C CA . ASP A 1 99 ? -10.270 1.922 2.375 1.00 87.56 99 ASP A CA 1
ATOM 822 C C . ASP A 1 99 ? -9.469 2.276 3.631 1.00 87.56 99 ASP A C 1
ATOM 824 O O . ASP A 1 99 ? -10.022 2.244 4.728 1.00 87.56 99 ASP A O 1
ATOM 828 N N . LEU A 1 100 ? -8.188 2.615 3.485 1.00 90.94 100 LEU A N 1
ATOM 829 C CA . LEU A 1 100 ? -7.251 2.826 4.587 1.00 90.94 100 LEU A CA 1
ATOM 830 C C . LEU A 1 100 ? -6.848 4.303 4.734 1.00 90.94 100 LEU A C 1
ATOM 832 O O . LEU A 1 100 ? -7.009 5.083 3.791 1.00 90.94 100 LEU A O 1
ATOM 836 N N . PRO A 1 101 ? -6.310 4.701 5.903 1.00 90.75 101 PRO A N 1
ATOM 837 C CA . PRO A 1 101 ? -5.784 6.046 6.109 1.00 90.75 101 PRO A CA 1
ATOM 838 C C . PRO A 1 101 ? -4.630 6.352 5.152 1.00 90.75 101 PRO A C 1
ATOM 840 O O . PRO A 1 101 ? -3.706 5.551 4.986 1.00 90.75 101 PRO A O 1
ATOM 843 N N . ILE A 1 102 ? -4.689 7.528 4.527 1.00 90.81 102 ILE A N 1
ATOM 844 C CA . ILE A 1 102 ? -3.736 7.967 3.500 1.00 90.81 102 ILE A CA 1
ATOM 845 C C . ILE A 1 102 ? -2.305 8.003 4.038 1.00 90.81 102 ILE A C 1
ATOM 847 O O . ILE A 1 102 ? -1.390 7.504 3.389 1.00 90.81 102 ILE A O 1
ATOM 851 N N . ASP A 1 103 ? -2.106 8.542 5.236 1.00 90.44 103 ASP A N 1
ATOM 852 C CA . ASP A 1 103 ? -0.795 8.663 5.869 1.00 90.44 103 ASP A CA 1
ATOM 853 C C . ASP A 1 103 ? -0.139 7.300 6.146 1.00 90.44 103 ASP A C 1
ATOM 855 O O . ASP A 1 103 ? 1.065 7.148 5.932 1.00 90.44 103 ASP A O 1
ATOM 859 N N . ILE A 1 104 ? -0.921 6.293 6.556 1.00 92.25 104 ILE A N 1
ATOM 860 C CA . ILE A 1 104 ? -0.431 4.924 6.776 1.00 92.25 104 ILE A CA 1
ATOM 861 C C . ILE A 1 104 ? 0.035 4.303 5.458 1.00 92.25 104 ILE A C 1
ATOM 863 O O . ILE A 1 104 ? 1.102 3.685 5.408 1.00 92.25 104 ILE A O 1
ATOM 867 N N . ILE A 1 105 ? -0.735 4.482 4.379 1.00 93.69 105 ILE A N 1
ATOM 868 C CA . ILE A 1 105 ? -0.363 3.969 3.055 1.00 93.69 105 ILE A CA 1
ATOM 869 C C . ILE A 1 105 ? 0.918 4.638 2.569 1.00 93.69 105 ILE A C 1
ATOM 871 O O . ILE A 1 105 ? 1.849 3.945 2.161 1.00 93.69 105 ILE A O 1
ATOM 875 N N . LEU A 1 106 ? 0.984 5.969 2.633 1.00 94.06 106 LEU A N 1
ATOM 876 C CA . LEU A 1 106 ? 2.139 6.731 2.166 1.00 94.06 106 LEU A CA 1
ATOM 877 C C . LEU A 1 106 ? 3.401 6.360 2.944 1.00 94.06 106 LEU A C 1
ATOM 879 O O . LEU A 1 106 ? 4.432 6.112 2.329 1.00 94.06 106 LEU A O 1
ATOM 883 N N . ARG A 1 107 ? 3.316 6.234 4.274 1.00 92.12 107 ARG A N 1
ATOM 884 C CA . ARG A 1 107 ? 4.448 5.809 5.111 1.00 92.12 107 ARG A CA 1
ATOM 885 C C . ARG A 1 107 ? 4.963 4.429 4.709 1.00 92.12 107 ARG A C 1
ATOM 887 O O . ARG A 1 107 ? 6.162 4.266 4.509 1.00 92.12 107 ARG A O 1
ATOM 894 N N . HIS A 1 108 ? 4.060 3.467 4.518 1.00 93.00 108 HIS A N 1
ATOM 895 C CA . HIS A 1 108 ? 4.422 2.122 4.072 1.00 93.00 108 HIS A CA 1
ATOM 896 C C . HIS A 1 108 ? 5.090 2.125 2.690 1.00 93.00 108 HIS A C 1
ATOM 898 O O . HIS A 1 108 ? 6.095 1.446 2.485 1.00 93.00 108 HIS A O 1
ATOM 904 N N . VAL A 1 109 ? 4.546 2.889 1.739 1.00 95.44 109 VAL A N 1
ATOM 905 C CA . VAL A 1 109 ? 5.126 3.018 0.396 1.00 95.44 109 VAL A CA 1
ATOM 906 C C . VAL A 1 109 ? 6.524 3.634 0.479 1.00 95.44 109 VAL A C 1
ATOM 908 O O . VAL A 1 109 ? 7.455 3.074 -0.093 1.00 95.44 109 VAL A O 1
ATOM 911 N N . SER A 1 110 ? 6.705 4.719 1.237 1.00 95.06 110 SER A N 1
ATOM 912 C CA . SER A 1 110 ? 8.012 5.361 1.424 1.00 95.06 110 SER A CA 1
ATOM 913 C C . SER A 1 110 ? 9.047 4.421 2.051 1.00 95.06 110 SER A C 1
ATOM 915 O O . SER A 1 110 ? 10.193 4.380 1.606 1.00 95.06 110 SER A O 1
ATOM 917 N N . GLU A 1 111 ? 8.656 3.623 3.050 1.00 93.69 111 GLU A N 1
ATOM 918 C CA . GLU A 1 111 ? 9.528 2.610 3.659 1.00 93.69 111 GLU A CA 1
ATOM 919 C C . GLU A 1 111 ? 9.942 1.529 2.650 1.00 93.69 111 GLU A C 1
ATOM 921 O O . GLU A 1 111 ? 11.121 1.192 2.555 1.00 93.69 111 GLU A O 1
ATOM 926 N N . LYS A 1 112 ? 9.000 1.011 1.853 1.00 94.38 112 LYS A N 1
ATOM 927 C CA . LYS A 1 112 ? 9.294 -0.001 0.824 1.00 94.38 112 LYS A CA 1
ATOM 928 C C . LYS A 1 112 ? 10.188 0.544 -0.290 1.00 94.38 112 LYS A C 1
ATOM 930 O O . LYS A 1 112 ? 11.083 -0.167 -0.733 1.00 94.38 112 LYS A O 1
ATOM 935 N N . ILE A 1 113 ? 9.997 1.796 -0.701 1.00 94.88 113 ILE A N 1
ATOM 936 C CA . ILE A 1 113 ? 10.860 2.452 -1.693 1.00 94.88 113 ILE A CA 1
ATOM 937 C C . ILE A 1 113 ? 12.285 2.599 -1.165 1.00 94.88 113 ILE A C 1
ATOM 939 O O . ILE A 1 113 ? 13.229 2.304 -1.891 1.0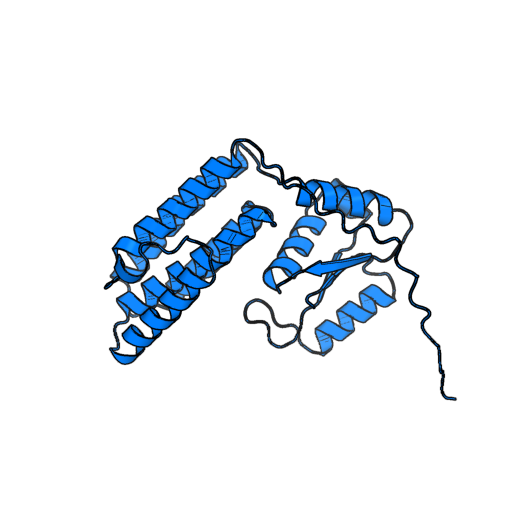0 94.88 113 ILE A O 1
ATOM 943 N N . LYS A 1 114 ? 12.457 2.958 0.112 1.00 93.81 114 LYS A N 1
ATOM 944 C CA . LYS A 1 114 ? 13.782 2.984 0.742 1.00 93.81 114 LYS A CA 1
ATOM 945 C C . LYS A 1 114 ? 14.457 1.607 0.692 1.00 93.81 114 LYS A C 1
ATOM 947 O O . LYS A 1 114 ? 15.624 1.519 0.326 1.00 93.81 114 LYS A O 1
ATOM 952 N N . LEU A 1 115 ? 13.716 0.539 0.991 1.00 93.19 115 LEU A N 1
ATOM 953 C CA . LEU A 1 115 ? 14.234 -0.831 0.906 1.00 93.19 115 LEU A CA 1
ATOM 954 C C . LEU A 1 115 ? 14.594 -1.234 -0.532 1.00 93.19 115 LEU A C 1
ATOM 956 O O . LEU A 1 115 ? 15.612 -1.885 -0.740 1.00 93.19 115 LEU A O 1
ATOM 960 N N . TYR A 1 116 ? 13.803 -0.838 -1.535 1.00 92.50 116 TYR A N 1
ATOM 961 C CA . TYR A 1 116 ? 14.162 -1.049 -2.944 1.00 92.50 116 TYR A CA 1
ATOM 962 C C . TYR A 1 116 ? 15.410 -0.267 -3.337 1.00 92.50 116 TYR A C 1
ATOM 964 O O . TYR A 1 116 ? 16.274 -0.807 -4.025 1.00 92.50 116 TYR A O 1
ATOM 972 N N . HIS A 1 117 ? 15.541 0.972 -2.861 1.00 92.56 117 HIS A N 1
ATOM 973 C CA . HIS A 1 117 ? 16.740 1.758 -3.095 1.00 92.56 117 HIS A CA 1
ATOM 974 C C . HIS A 1 117 ? 17.984 1.034 -2.564 1.00 92.56 117 HIS A C 1
ATOM 976 O O . HIS A 1 117 ? 18.980 0.928 -3.274 1.00 92.56 117 HIS A O 1
ATOM 982 N N . GLU A 1 118 ? 17.919 0.521 -1.337 1.00 91.75 118 GLU A N 1
ATOM 983 C CA . GLU A 1 118 ? 19.002 -0.241 -0.703 1.00 91.75 118 GLU A CA 1
ATOM 984 C C . GLU A 1 118 ? 19.267 -1.584 -1.406 1.00 91.75 118 GLU A C 1
ATOM 986 O O . GLU A 1 118 ? 20.413 -1.999 -1.519 1.00 91.75 118 GLU A O 1
ATOM 991 N N . ALA A 1 119 ? 18.239 -2.262 -1.923 1.00 90.69 119 ALA A N 1
ATOM 992 C CA . ALA A 1 119 ? 18.391 -3.565 -2.574 1.00 90.69 119 ALA A CA 1
ATOM 993 C C . ALA A 1 119 ? 19.013 -3.489 -3.983 1.00 90.69 119 ALA A C 1
ATOM 995 O O . ALA A 1 119 ? 19.640 -4.448 -4.436 1.00 90.69 119 ALA A O 1
ATOM 996 N N . TYR A 1 120 ? 18.842 -2.369 -4.689 1.00 90.62 120 TYR A N 1
ATOM 997 C CA . TYR A 1 120 ? 19.240 -2.214 -6.091 1.00 90.62 120 TYR A CA 1
ATOM 998 C C . TYR A 1 120 ? 20.529 -1.403 -6.285 1.00 90.62 120 TYR A C 1
ATOM 1000 O O . TYR A 1 120 ? 20.612 -0.519 -7.142 1.00 90.62 120 TYR A O 1
ATOM 1008 N N . GLU A 1 121 ? 21.577 -1.748 -5.531 1.00 79.12 121 GLU A N 1
ATOM 1009 C CA . GLU A 1 121 ? 22.894 -1.091 -5.608 1.00 79.12 121 GLU A CA 1
ATOM 1010 C C . GLU A 1 121 ? 23.585 -1.248 -6.974 1.00 79.12 121 GLU A C 1
ATOM 1012 O O . GLU A 1 121 ? 24.415 -0.428 -7.347 1.00 79.12 121 GLU A O 1
ATOM 1017 N N . GLN A 1 122 ? 23.249 -2.278 -7.757 1.00 72.38 122 GLN A N 1
ATOM 1018 C CA . GLN A 1 122 ? 23.890 -2.542 -9.056 1.00 72.38 122 GLN A CA 1
ATOM 1019 C C . GLN A 1 122 ? 23.325 -1.701 -10.215 1.00 72.38 122 GLN A C 1
ATOM 1021 O O . GLN A 1 122 ? 23.875 -1.710 -11.314 1.00 72.38 122 GLN A O 1
ATOM 1026 N N . SER A 1 123 ? 22.235 -0.961 -10.001 1.00 79.50 123 SER A N 1
ATOM 1027 C CA . SER A 1 123 ? 21.570 -0.150 -11.036 1.00 79.50 123 SER A CA 1
ATOM 1028 C C . SER A 1 123 ? 21.286 1.263 -10.533 1.00 79.50 123 SER A C 1
ATOM 1030 O O . SER A 1 123 ? 20.183 1.798 -10.658 1.00 79.50 123 SER A O 1
ATOM 1032 N N . VAL A 1 124 ? 22.334 1.862 -9.961 1.00 81.62 124 VAL A N 1
ATOM 1033 C CA . VAL A 1 124 ? 22.307 3.149 -9.252 1.00 81.62 124 VAL A CA 1
ATOM 1034 C C . VAL A 1 124 ? 21.602 4.270 -10.028 1.00 81.62 124 VAL A C 1
ATOM 1036 O O . VAL A 1 124 ? 20.752 4.917 -9.427 1.00 81.62 124 VAL A O 1
ATOM 1039 N N . PRO A 1 125 ? 21.856 4.526 -11.332 1.00 92.56 125 PRO A N 1
ATOM 1040 C CA . PRO A 1 125 ? 21.262 5.692 -11.992 1.00 92.56 125 PRO A CA 1
ATOM 1041 C C . PRO A 1 125 ? 19.731 5.636 -12.085 1.00 92.56 125 PRO A C 1
ATOM 1043 O O . PRO A 1 125 ? 19.065 6.611 -11.742 1.00 92.56 125 PRO A O 1
ATOM 1046 N N . MET A 1 126 ? 19.169 4.496 -12.507 1.00 94.38 126 MET A N 1
ATOM 1047 C CA . MET A 1 126 ? 17.716 4.335 -12.627 1.00 94.38 126 MET A CA 1
ATOM 1048 C C . MET A 1 126 ? 17.057 4.301 -11.247 1.00 94.38 126 MET A C 1
ATOM 1050 O O . MET A 1 126 ? 16.072 4.991 -11.009 1.00 94.38 126 MET A O 1
ATOM 1054 N N . ASN A 1 127 ? 17.631 3.553 -10.306 1.00 94.38 127 ASN A N 1
ATOM 1055 C CA . ASN A 1 127 ? 17.097 3.454 -8.953 1.00 94.38 127 ASN A CA 1
ATOM 1056 C C . ASN A 1 127 ? 17.116 4.810 -8.214 1.00 94.38 127 ASN A C 1
ATOM 1058 O O . ASN A 1 127 ? 16.134 5.167 -7.565 1.00 94.38 127 ASN A O 1
ATOM 1062 N N . ASN A 1 128 ? 18.176 5.613 -8.382 1.00 95.38 128 ASN A N 1
ATOM 1063 C CA . ASN A 1 128 ? 18.251 6.971 -7.837 1.00 95.38 128 ASN A CA 1
ATOM 1064 C C . ASN A 1 128 ? 17.159 7.873 -8.416 1.00 95.38 128 ASN A C 1
ATOM 1066 O O . ASN A 1 128 ? 16.478 8.558 -7.656 1.00 95.38 128 ASN A O 1
ATOM 1070 N N . LEU A 1 129 ? 16.971 7.845 -9.741 1.00 96.44 129 LEU A N 1
ATOM 1071 C CA . LEU A 1 129 ? 15.930 8.618 -10.417 1.00 96.44 129 LEU A CA 1
ATOM 1072 C C . LEU A 1 129 ? 14.537 8.258 -9.882 1.00 96.44 129 LEU A C 1
ATOM 1074 O O . LEU A 1 129 ? 13.768 9.140 -9.502 1.00 96.44 129 LEU A O 1
ATOM 1078 N N . LEU A 1 130 ? 14.218 6.963 -9.813 1.00 96.94 130 LEU A N 1
ATOM 1079 C CA . LEU A 1 130 ? 12.916 6.488 -9.342 1.00 96.94 130 LEU A CA 1
ATOM 1080 C C . LEU A 1 130 ? 12.666 6.838 -7.874 1.00 96.94 130 LEU A C 1
ATOM 1082 O O . LEU A 1 130 ? 11.558 7.249 -7.520 1.00 96.94 130 LEU A O 1
ATOM 1086 N N . ASN A 1 131 ? 13.684 6.711 -7.023 1.00 96.44 131 ASN A N 1
ATOM 1087 C CA . ASN A 1 131 ? 13.602 7.107 -5.623 1.00 96.44 131 ASN A CA 1
ATOM 1088 C C . ASN A 1 131 ? 13.414 8.620 -5.466 1.00 96.44 131 ASN A C 1
ATOM 1090 O O . ASN A 1 131 ? 12.586 9.040 -4.664 1.00 96.44 131 ASN A O 1
ATOM 1094 N N . GLU A 1 132 ? 14.128 9.440 -6.240 1.00 96.19 132 GLU A N 1
ATOM 1095 C CA . GLU A 1 132 ? 13.992 10.898 -6.199 1.00 96.19 132 GLU A CA 1
ATOM 1096 C C . GLU A 1 132 ? 12.585 11.342 -6.619 1.00 96.19 132 GLU A C 1
ATOM 1098 O O . GLU A 1 132 ? 11.925 12.069 -5.873 1.00 96.19 132 GLU A O 1
ATOM 1103 N N . ILE A 1 133 ? 12.089 10.851 -7.762 1.00 96.81 133 ILE A N 1
ATOM 1104 C CA . ILE A 1 133 ? 10.728 11.136 -8.242 1.00 96.81 133 ILE A CA 1
ATOM 1105 C C . ILE A 1 133 ? 9.702 10.713 -7.184 1.00 96.81 133 ILE A C 1
ATOM 1107 O O . ILE A 1 133 ? 8.826 11.496 -6.813 1.00 96.81 133 ILE A O 1
ATOM 1111 N N . SER A 1 134 ? 9.831 9.492 -6.659 1.00 97.06 134 SER A N 1
ATOM 1112 C CA . SER A 1 134 ? 8.883 8.959 -5.681 1.00 97.06 134 SER A CA 1
ATOM 1113 C C . SER A 1 134 ? 8.894 9.745 -4.381 1.00 97.06 134 SER A C 1
ATOM 1115 O O . SER A 1 134 ? 7.836 10.128 -3.892 1.00 97.06 134 SER A O 1
ATOM 1117 N N . LYS A 1 135 ? 10.073 10.025 -3.824 1.00 95.62 135 LYS A N 1
ATOM 1118 C CA . LYS A 1 135 ? 10.204 10.776 -2.576 1.00 95.62 135 LYS A CA 1
ATOM 1119 C C . LYS A 1 135 ? 9.607 12.172 -2.713 1.00 95.62 135 LYS A C 1
ATOM 1121 O O . LYS A 1 135 ? 8.803 12.565 -1.875 1.00 95.62 135 LYS A O 1
ATOM 1126 N N . ASN A 1 136 ? 9.929 12.878 -3.796 1.00 95.00 136 ASN A N 1
ATOM 1127 C CA . ASN A 1 136 ? 9.416 14.221 -4.041 1.00 95.00 136 ASN A CA 1
ATOM 1128 C C . ASN A 1 136 ? 7.883 14.249 -4.126 1.00 95.00 136 ASN A C 1
ATOM 1130 O O . ASN A 1 136 ? 7.257 15.122 -3.530 1.00 95.00 136 ASN A O 1
ATOM 1134 N N . GLU A 1 137 ? 7.259 13.307 -4.838 1.00 95.06 137 GLU A N 1
ATOM 1135 C CA . GLU A 1 137 ? 5.795 13.267 -4.951 1.00 95.06 137 GLU A CA 1
ATOM 1136 C C . GLU A 1 137 ? 5.113 12.784 -3.662 1.00 95.06 137 GLU A C 1
ATOM 1138 O O . GLU A 1 137 ? 4.119 13.372 -3.235 1.00 95.06 137 GLU A O 1
ATOM 1143 N N . LEU A 1 138 ? 5.653 11.765 -2.987 1.00 95.38 138 LEU A N 1
ATOM 1144 C CA . LEU A 1 138 ? 5.089 11.263 -1.730 1.00 95.38 138 LEU A CA 1
ATOM 1145 C C . LEU A 1 138 ? 5.184 12.305 -0.607 1.00 95.38 138 LEU A C 1
ATOM 1147 O O . LEU A 1 138 ? 4.212 12.489 0.129 1.00 95.38 138 LEU A O 1
ATOM 1151 N N . ASP A 1 139 ? 6.300 13.033 -0.511 1.00 92.62 139 ASP A N 1
ATOM 1152 C CA . ASP A 1 139 ? 6.480 14.109 0.470 1.00 92.62 139 ASP A CA 1
ATOM 1153 C C . ASP A 1 139 ? 5.499 15.266 0.219 1.00 92.62 139 ASP A C 1
ATOM 1155 O O . ASP A 1 139 ? 4.923 15.796 1.174 1.00 92.62 139 ASP A O 1
ATOM 1159 N N . LYS A 1 140 ? 5.212 15.606 -1.050 1.00 92.06 140 LYS A N 1
ATOM 1160 C CA . LYS A 1 140 ? 4.168 16.589 -1.401 1.00 92.06 140 LYS A CA 1
ATOM 1161 C C . LYS A 1 140 ? 2.792 16.158 -0.896 1.00 92.06 140 LYS A C 1
ATOM 1163 O O . LYS A 1 140 ? 2.073 16.982 -0.326 1.00 92.06 140 LYS A O 1
ATOM 1168 N N . ILE A 1 141 ? 2.413 14.890 -1.090 1.00 93.25 141 ILE A N 1
ATOM 1169 C CA . ILE A 1 141 ? 1.118 14.379 -0.610 1.00 93.25 141 ILE A CA 1
ATOM 1170 C C . ILE A 1 141 ? 1.089 14.387 0.923 1.00 93.25 141 ILE A C 1
ATOM 1172 O O . ILE A 1 141 ? 0.120 14.864 1.510 1.00 93.25 141 ILE A O 1
ATOM 1176 N N . LEU A 1 142 ? 2.154 13.918 1.582 1.00 91.31 142 LEU A N 1
ATOM 1177 C CA . LEU A 1 142 ? 2.254 13.901 3.043 1.00 91.31 142 LEU A CA 1
ATOM 1178 C C . LEU A 1 142 ? 2.155 15.305 3.648 1.00 91.31 142 LEU A C 1
ATOM 1180 O O . LEU A 1 142 ? 1.462 15.486 4.648 1.00 91.31 142 LEU A O 1
ATOM 1184 N N . GLN A 1 143 ? 2.822 16.299 3.059 1.00 90.56 143 GLN A N 1
ATOM 1185 C CA . GLN A 1 143 ? 2.740 17.684 3.520 1.00 90.56 143 GLN A CA 1
ATOM 1186 C C . GLN A 1 143 ? 1.320 18.236 3.366 1.00 90.56 143 GLN A C 1
ATOM 1188 O O . GLN A 1 143 ? 0.751 18.727 4.341 1.00 90.56 143 GLN A O 1
ATOM 1193 N N . LYS A 1 144 ? 0.710 18.076 2.184 1.00 90.56 144 LYS A N 1
ATOM 1194 C CA . LYS A 1 144 ? -0.676 18.503 1.943 1.00 90.56 144 LYS A CA 1
ATOM 1195 C C . LYS A 1 144 ? -1.659 17.825 2.894 1.00 90.56 144 LYS A C 1
ATOM 1197 O O . LYS A 1 144 ? -2.560 18.492 3.392 1.00 90.56 144 LYS A O 1
ATOM 1202 N N . HIS A 1 145 ? -1.474 16.534 3.173 1.00 89.94 145 HIS A N 1
ATOM 1203 C CA . HIS A 1 145 ? -2.320 15.774 4.091 1.00 89.94 145 HIS A CA 1
ATOM 1204 C C . HIS A 1 145 ? -2.165 16.230 5.549 1.00 89.94 145 HIS A C 1
ATOM 1206 O O . HIS A 1 145 ? -3.142 16.229 6.288 1.00 89.94 145 HIS A O 1
ATOM 1212 N N . LYS A 1 146 ? -0.971 16.661 5.981 1.00 88.94 146 LYS A N 1
ATOM 1213 C CA . LYS A 1 146 ? -0.794 17.268 7.315 1.00 88.94 146 LYS A CA 1
ATOM 1214 C C . LYS A 1 146 ? -1.585 18.567 7.460 1.00 88.94 146 LYS A C 1
ATOM 1216 O O . LYS A 1 146 ? -2.120 18.832 8.531 1.00 88.94 146 LYS A O 1
ATOM 1221 N N . GLU A 1 147 ? -1.645 19.364 6.398 1.00 87.75 147 GLU A N 1
ATOM 1222 C CA . GLU A 1 147 ? -2.401 20.621 6.364 1.00 87.75 147 GLU A CA 1
ATOM 1223 C C . GLU A 1 147 ? -3.909 20.373 6.227 1.00 87.75 147 GLU A C 1
ATOM 1225 O O . GLU A 1 147 ? -4.710 21.050 6.866 1.00 87.75 147 GLU A O 1
ATOM 1230 N N . ASN A 1 148 ? -4.294 19.378 5.424 1.00 85.56 148 ASN A N 1
ATOM 1231 C CA . ASN A 1 148 ? -5.682 19.035 5.130 1.00 85.56 148 ASN A CA 1
ATOM 1232 C C . ASN A 1 148 ? -5.907 17.521 5.295 1.00 85.56 148 ASN A C 1
ATOM 1234 O O . ASN A 1 148 ? -5.961 16.785 4.305 1.00 85.56 148 ASN A O 1
ATOM 1238 N N . PRO A 1 149 ? -6.053 17.022 6.536 1.00 83.06 149 PRO A N 1
ATOM 1239 C CA . PRO A 1 149 ? -6.237 15.599 6.774 1.00 83.06 149 PRO A CA 1
ATOM 1240 C C . PRO A 1 149 ? -7.457 15.051 6.039 1.00 83.06 149 PRO A C 1
ATOM 1242 O O . PRO A 1 149 ? -8.558 15.607 6.063 1.00 83.06 149 PRO A O 1
ATOM 1245 N N . THR A 1 150 ? -7.259 13.917 5.383 1.00 77.12 150 THR A N 1
ATOM 1246 C CA . THR A 1 150 ? -8.312 13.201 4.669 1.00 77.12 150 THR A CA 1
ATOM 1247 C C . THR A 1 150 ? -8.655 11.922 5.396 1.00 77.12 150 THR A C 1
ATOM 1249 O O . THR A 1 150 ? -7.799 11.060 5.587 1.00 77.12 150 THR A O 1
ATOM 1252 N N . THR A 1 151 ? -9.927 11.775 5.727 1.00 75.06 151 THR A N 1
ATOM 1253 C CA . THR A 1 151 ? -10.515 10.507 6.148 1.00 75.06 151 THR A CA 1
ATOM 1254 C C . THR A 1 151 ? -11.537 10.060 5.107 1.00 75.06 151 THR A C 1
ATOM 1256 O O . THR A 1 151 ? -11.870 10.798 4.173 1.00 75.06 151 THR A O 1
ATOM 1259 N N . ASN A 1 152 ? -12.024 8.836 5.248 1.00 81.44 152 ASN A N 1
ATOM 1260 C CA . ASN A 1 152 ? -13.146 8.340 4.475 1.00 81.44 152 ASN A CA 1
ATOM 1261 C C . ASN A 1 152 ? -14.261 7.890 5.430 1.00 81.44 152 ASN A C 1
ATOM 1263 O O . ASN A 1 152 ? -14.016 7.460 6.558 1.00 81.44 152 ASN A O 1
ATOM 1267 N N . SER A 1 153 ? -15.500 7.952 4.953 1.00 81.12 153 SER A N 1
ATOM 1268 C CA . SER A 1 153 ? -16.677 7.549 5.744 1.00 81.12 153 SER A CA 1
ATOM 1269 C C . SER A 1 153 ? -16.659 6.091 6.243 1.00 81.12 153 SER A C 1
ATOM 1271 O O . SER A 1 153 ? -17.351 5.778 7.218 1.00 81.12 153 SER A O 1
ATOM 1273 N N . LYS A 1 154 ? -15.877 5.180 5.629 1.00 84.56 154 LYS A N 1
ATOM 1274 C CA . LYS A 1 154 ? -15.707 3.808 6.146 1.00 84.56 154 LYS A CA 1
ATOM 1275 C C . LYS A 1 154 ? -14.913 3.823 7.447 1.00 84.56 154 LYS A C 1
ATOM 1277 O O . LYS A 1 154 ? -15.323 3.159 8.393 1.00 84.56 154 LYS A O 1
ATOM 1282 N N . LEU A 1 155 ? -13.830 4.598 7.512 1.00 88.75 155 LEU A N 1
ATOM 1283 C CA . LEU A 1 155 ? -13.015 4.755 8.718 1.00 88.75 155 LEU A CA 1
ATOM 1284 C C . LEU A 1 155 ? -13.819 5.423 9.834 1.00 88.75 155 LEU A C 1
ATOM 1286 O O . LEU A 1 155 ? -13.872 4.898 10.939 1.00 88.75 155 LEU A O 1
ATOM 1290 N N . GLU A 1 156 ? -14.549 6.499 9.537 1.00 87.06 156 GLU A N 1
ATOM 1291 C CA . GLU A 1 156 ? -15.441 7.142 10.516 1.00 87.06 156 GLU A CA 1
ATOM 1292 C C . GLU A 1 156 ? -16.506 6.171 11.047 1.00 87.06 156 GLU A C 1
ATOM 1294 O O . GLU A 1 156 ? -16.783 6.108 12.248 1.00 87.06 156 GLU A O 1
ATOM 1299 N N . THR A 1 157 ? -17.086 5.361 10.156 1.00 87.50 157 THR A N 1
ATOM 1300 C CA . THR A 1 157 ? -18.066 4.349 10.555 1.00 87.50 157 THR A CA 1
ATOM 1301 C C . THR A 1 157 ? -17.431 3.250 11.396 1.00 87.50 157 THR A C 1
ATOM 1303 O O . THR A 1 157 ? -18.033 2.842 12.388 1.00 87.50 157 THR A O 1
ATOM 1306 N N . LEU A 1 158 ? -16.226 2.797 11.042 1.00 89.69 158 LEU A N 1
ATOM 1307 C CA . LEU A 1 158 ? -15.467 1.828 11.824 1.00 89.69 158 LEU A CA 1
ATOM 1308 C C . LEU A 1 158 ? -15.247 2.348 13.246 1.00 89.69 158 LEU A C 1
ATOM 1310 O O . LEU A 1 158 ? -15.583 1.654 14.200 1.00 89.69 158 LEU A O 1
ATOM 1314 N N . ILE A 1 159 ? -14.774 3.586 13.390 1.00 90.44 159 ILE A N 1
ATOM 1315 C CA . ILE A 1 159 ? -14.573 4.226 14.692 1.00 90.44 159 ILE A CA 1
ATOM 1316 C C . ILE A 1 159 ? -15.874 4.290 15.489 1.00 90.44 159 ILE A C 1
ATOM 1318 O O . ILE A 1 159 ? -15.904 3.899 16.655 1.00 90.44 159 ILE A O 1
ATOM 1322 N N . ARG A 1 160 ? -16.977 4.709 14.863 1.00 88.88 160 ARG A N 1
ATOM 1323 C CA . ARG A 1 160 ? -18.292 4.753 15.516 1.00 88.88 160 ARG A CA 1
ATOM 1324 C C . ARG A 1 160 ? -18.756 3.373 15.988 1.00 88.88 160 ARG A C 1
ATOM 1326 O O . ARG A 1 160 ? -19.276 3.262 17.096 1.00 88.88 160 ARG A O 1
ATOM 1333 N N . LEU A 1 161 ? -18.600 2.338 15.161 1.00 87.62 161 LEU A N 1
ATOM 1334 C CA . LEU A 1 161 ? -18.987 0.966 15.505 1.00 87.62 161 LEU A CA 1
ATOM 1335 C C . LEU A 1 161 ? -18.128 0.424 16.646 1.00 87.62 161 LEU A C 1
ATOM 1337 O O . LEU A 1 161 ? -18.664 -0.099 17.620 1.00 87.62 161 LEU A O 1
ATOM 1341 N N . VAL A 1 162 ? -16.812 0.608 16.558 1.00 88.44 162 VAL A N 1
ATOM 1342 C CA . VAL A 1 162 ? -15.876 0.188 17.599 1.00 88.44 162 VAL A CA 1
ATOM 1343 C C . VAL A 1 162 ? -16.190 0.906 18.910 1.00 88.44 162 VAL A C 1
ATOM 1345 O O . VAL A 1 162 ? -16.359 0.240 19.922 1.00 88.44 162 VAL A O 1
ATOM 1348 N N . LYS A 1 163 ? -16.384 2.231 18.905 1.00 86.38 163 LYS A N 1
ATOM 1349 C CA . LYS A 1 163 ? -16.801 2.984 20.100 1.00 86.38 163 LYS A CA 1
ATOM 1350 C C . LYS A 1 163 ? -18.095 2.456 20.700 1.00 86.38 163 LYS A C 1
ATOM 1352 O O . LYS A 1 163 ? -18.171 2.272 21.905 1.00 86.38 163 LYS A O 1
ATOM 1357 N N . LYS A 1 164 ? -19.113 2.223 19.869 1.00 84.94 164 LYS A N 1
ATOM 1358 C CA . LYS A 1 164 ? -20.428 1.773 20.333 1.00 84.94 164 LYS A CA 1
ATOM 1359 C C . LYS A 1 164 ? -20.361 0.411 21.024 1.00 84.94 164 LYS A C 1
ATOM 1361 O O . LYS A 1 164 ? -21.099 0.197 21.974 1.00 84.94 164 LYS A O 1
ATOM 1366 N N . HIS A 1 165 ? -19.521 -0.497 20.530 1.00 83.00 165 HIS A N 1
ATOM 1367 C CA . HIS A 1 165 ? -19.513 -1.890 20.975 1.00 83.00 165 HIS A CA 1
ATOM 1368 C C . HIS A 1 165 ? -18.363 -2.241 21.931 1.00 83.00 165 HIS A C 1
ATOM 1370 O O . HIS A 1 165 ? -18.496 -3.185 22.696 1.00 83.00 165 HIS A O 1
ATOM 1376 N N . ALA A 1 166 ? -17.251 -1.500 21.936 1.00 76.44 166 ALA A N 1
ATOM 1377 C CA . ALA A 1 166 ? -16.089 -1.818 22.772 1.00 76.44 166 ALA A CA 1
ATOM 1378 C C . ALA A 1 166 ? -16.201 -1.323 24.229 1.00 76.44 166 ALA A C 1
ATOM 1380 O O . ALA A 1 166 ? -15.402 -1.745 25.062 1.00 76.44 166 ALA A O 1
ATOM 1381 N N . ILE A 1 167 ? -17.170 -0.451 24.549 1.00 67.69 167 ILE A N 1
ATOM 1382 C CA . ILE A 1 167 ? -17.379 0.085 25.911 1.00 67.69 167 ILE A CA 1
ATOM 1383 C C . ILE A 1 167 ? -17.846 -1.007 26.889 1.00 67.69 167 ILE A C 1
ATOM 1385 O O . ILE A 1 167 ? -17.471 -0.976 28.057 1.00 67.69 167 ILE A O 1
ATOM 1389 N N . ASP A 1 168 ? -18.580 -2.011 26.408 1.00 64.12 168 ASP A N 1
ATOM 1390 C CA . ASP A 1 168 ? -19.208 -3.040 27.247 1.00 64.12 168 ASP A CA 1
ATOM 1391 C C . ASP A 1 168 ? -18.327 -4.296 27.417 1.00 64.12 168 ASP A C 1
ATOM 1393 O O . ASP A 1 168 ? -18.832 -5.417 27.397 1.00 64.12 168 ASP A O 1
ATOM 1397 N N . GLU A 1 169 ? -16.996 -4.140 27.463 1.00 65.94 169 GLU A N 1
ATOM 1398 C CA . GLU A 1 169 ? -16.008 -5.245 27.520 1.00 65.94 169 GLU A CA 1
ATOM 1399 C C . GLU A 1 169 ? -16.188 -6.316 26.420 1.00 65.94 169 GLU A C 1
ATOM 1401 O O . GLU A 1 169 ? -15.699 -7.446 26.504 1.00 65.94 169 GLU A O 1
ATOM 1406 N N . THR A 1 170 ? -16.897 -5.962 25.348 1.00 78.81 170 THR A N 1
ATOM 1407 C CA . THR A 1 170 ? -17.271 -6.904 24.301 1.00 78.81 170 THR A CA 1
ATOM 1408 C C . THR A 1 170 ? -16.092 -7.128 23.363 1.00 78.81 170 THR A C 1
ATOM 1410 O O . THR A 1 170 ? -15.424 -6.189 22.925 1.00 78.81 170 THR A O 1
ATOM 1413 N N . LYS A 1 171 ? -15.840 -8.396 23.034 1.00 86.75 171 LYS A N 1
ATOM 1414 C CA . LYS A 1 171 ? -14.800 -8.788 22.082 1.00 86.75 171 LYS A CA 1
ATOM 1415 C C . LYS A 1 171 ? -15.309 -8.659 20.649 1.00 86.75 171 LYS A C 1
ATOM 1417 O O . LYS A 1 171 ? -16.374 -9.176 20.322 1.00 86.75 171 LYS A O 1
ATOM 1422 N N . GLY A 1 172 ? -14.534 -8.000 19.793 1.00 88.38 172 GLY A N 1
ATOM 1423 C CA . GLY A 1 172 ? -14.852 -7.775 18.384 1.00 88.38 172 GLY A CA 1
ATOM 1424 C C . GLY A 1 172 ? -13.859 -8.442 17.435 1.00 88.38 172 GLY A C 1
ATOM 1425 O O . GLY A 1 172 ? -12.670 -8.541 17.733 1.00 88.38 172 GLY A O 1
ATOM 1426 N N . LEU A 1 173 ? -14.352 -8.862 16.269 1.00 90.81 173 LEU A N 1
ATOM 1427 C CA . LEU A 1 173 ? -13.549 -9.362 15.153 1.00 90.81 173 LEU A CA 1
ATOM 1428 C C . LEU A 1 173 ? -13.780 -8.469 13.929 1.00 90.81 173 LEU A C 1
ATOM 1430 O O . LEU A 1 173 ? -14.924 -8.235 13.544 1.00 90.81 173 LEU A O 1
ATOM 1434 N N . ILE A 1 174 ? -12.700 -7.998 13.310 1.00 91.75 174 ILE A N 1
ATOM 1435 C CA . ILE A 1 174 ? -12.716 -7.234 12.059 1.00 91.75 174 ILE A CA 1
ATOM 1436 C C . ILE A 1 174 ? -12.013 -8.074 10.997 1.00 91.75 174 ILE A C 1
ATOM 1438 O O . ILE A 1 174 ? -10.821 -8.350 11.114 1.00 91.75 174 ILE A O 1
ATOM 1442 N N . LEU A 1 175 ? -12.743 -8.469 9.956 1.00 91.94 175 LEU A N 1
ATOM 1443 C CA . LEU A 1 175 ? -12.176 -9.202 8.828 1.00 91.94 175 LEU A CA 1
ATOM 1444 C C . LEU A 1 175 ? -11.704 -8.236 7.745 1.00 91.94 175 LEU A C 1
ATOM 1446 O O . LEU A 1 175 ? -12.415 -7.301 7.378 1.00 91.94 175 LEU A O 1
ATOM 1450 N N . VAL A 1 176 ? -10.505 -8.475 7.226 1.00 91.88 176 VAL A N 1
ATOM 1451 C CA . VAL A 1 176 ? -9.869 -7.638 6.207 1.00 91.88 176 VAL A CA 1
ATOM 1452 C C . VAL A 1 176 ? -9.279 -8.487 5.080 1.00 91.88 176 VAL A C 1
ATOM 1454 O O . VAL A 1 176 ? -8.904 -9.638 5.303 1.00 91.88 176 VAL A O 1
ATOM 1457 N N . PRO A 1 177 ? -9.162 -7.938 3.857 1.00 88.12 177 PRO A N 1
ATOM 1458 C CA . PRO A 1 177 ? -8.775 -8.732 2.691 1.00 88.12 177 PRO A CA 1
ATOM 1459 C C . PRO A 1 177 ? -7.296 -9.127 2.671 1.00 88.12 177 PRO A C 1
ATOM 1461 O O . PRO A 1 177 ? -6.927 -10.088 2.006 1.00 88.12 177 PRO A O 1
ATOM 1464 N N . THR A 1 178 ? -6.422 -8.372 3.341 1.00 88.81 178 THR A N 1
ATOM 1465 C CA . THR A 1 178 ? -4.973 -8.580 3.252 1.00 88.81 178 THR A CA 1
ATOM 1466 C C . THR A 1 178 ? -4.288 -8.324 4.584 1.00 88.81 178 THR A C 1
ATOM 1468 O O . THR A 1 178 ? -4.788 -7.594 5.442 1.00 88.81 178 THR A O 1
ATOM 1471 N N . THR A 1 179 ? -3.090 -8.878 4.737 1.00 90.12 179 THR A N 1
ATOM 1472 C CA . THR A 1 179 ? -2.242 -8.619 5.901 1.00 90.12 179 THR A CA 1
ATOM 1473 C C . THR A 1 179 ? -1.882 -7.152 6.067 1.00 90.12 179 THR A C 1
ATOM 1475 O O . THR A 1 179 ? -1.864 -6.655 7.191 1.00 90.12 179 THR A O 1
ATOM 1478 N N . PHE A 1 180 ? -1.631 -6.455 4.957 1.00 90.00 180 PHE A N 1
ATOM 1479 C CA . PHE A 1 180 ? -1.391 -5.019 4.978 1.00 90.00 180 PHE A CA 1
ATOM 1480 C C . PHE A 1 180 ? -2.573 -4.285 5.619 1.00 90.00 180 PHE A C 1
ATOM 1482 O O . PHE A 1 180 ? -2.372 -3.522 6.556 1.00 90.00 180 PHE A O 1
ATOM 1489 N N . TYR A 1 181 ? -3.809 -4.604 5.216 1.00 92.31 181 TYR A N 1
ATOM 1490 C CA . TYR A 1 181 ? -5.002 -4.023 5.838 1.00 92.31 181 TYR A CA 1
ATOM 1491 C C . TYR A 1 181 ? -5.101 -4.374 7.325 1.00 92.31 181 TYR A C 1
ATOM 1493 O O . TYR A 1 181 ? -5.482 -3.520 8.119 1.00 92.31 181 TYR A O 1
ATOM 1501 N N . ALA A 1 182 ? -4.742 -5.602 7.715 1.00 93.06 182 ALA A N 1
ATOM 1502 C CA . ALA A 1 182 ? -4.832 -6.031 9.109 1.00 93.06 182 ALA A CA 1
ATOM 1503 C C . ALA A 1 182 ? -3.944 -5.182 10.017 1.00 93.06 182 ALA A C 1
ATOM 1505 O O . ALA A 1 182 ? -4.413 -4.638 11.018 1.00 93.06 182 ALA A O 1
ATOM 1506 N N . LYS A 1 183 ? -2.681 -5.013 9.616 1.00 92.31 183 LYS A N 1
ATOM 1507 C CA . LYS A 1 183 ? -1.739 -4.157 10.329 1.00 92.31 183 LYS A CA 1
ATOM 1508 C C . LYS A 1 183 ? -2.175 -2.691 10.276 1.00 92.31 183 LYS A C 1
ATOM 1510 O O . LYS A 1 183 ? -2.246 -2.056 11.318 1.00 92.31 183 LYS A O 1
ATOM 1515 N N . SER A 1 184 ? -2.532 -2.168 9.102 1.00 93.44 184 SER A N 1
ATOM 1516 C CA . SER A 1 184 ? -2.913 -0.759 8.939 1.00 93.44 184 SER A CA 1
ATOM 1517 C C . SER A 1 184 ? -4.141 -0.362 9.754 1.00 93.44 184 SER A C 1
ATOM 1519 O O . SER A 1 184 ? -4.143 0.707 10.354 1.00 93.44 184 SER A O 1
ATOM 1521 N N . ILE A 1 185 ? -5.176 -1.205 9.814 1.00 94.56 185 ILE A N 1
ATOM 1522 C CA . ILE A 1 185 ? -6.345 -0.944 10.664 1.00 94.56 185 ILE A CA 1
ATOM 1523 C C . ILE A 1 185 ? -5.970 -1.045 12.145 1.00 94.56 185 ILE A C 1
ATOM 1525 O O . ILE A 1 185 ? -6.432 -0.232 12.939 1.00 94.56 185 ILE A O 1
ATOM 1529 N N . CYS A 1 186 ? -5.120 -2.001 12.527 1.00 94.44 186 CYS A N 1
ATOM 1530 C CA . CYS A 1 186 ? -4.648 -2.107 13.906 1.00 94.44 186 CYS A CA 1
ATOM 1531 C C . CYS A 1 186 ? -3.881 -0.854 14.351 1.00 94.44 186 CYS A C 1
ATOM 1533 O O . CYS A 1 186 ? -4.176 -0.313 15.417 1.00 94.44 186 CYS A O 1
ATOM 1535 N N . ASP A 1 187 ? -2.941 -0.382 13.529 1.00 93.38 187 ASP A N 1
ATOM 1536 C CA . ASP A 1 187 ? -2.170 0.838 13.781 1.00 93.38 187 ASP A CA 1
ATOM 1537 C C . ASP A 1 187 ? -3.124 2.044 13.865 1.00 93.38 187 ASP A C 1
ATOM 1539 O O . ASP A 1 187 ? -3.122 2.774 14.853 1.00 93.38 187 ASP A O 1
ATOM 1543 N N . TYR A 1 188 ? -4.045 2.174 12.902 1.00 93.62 188 TYR A N 1
ATOM 1544 C CA . TYR A 1 188 ? -5.036 3.252 12.878 1.00 93.62 188 TYR A CA 1
ATOM 1545 C C . TYR A 1 188 ? -5.900 3.313 14.142 1.00 93.62 188 TYR A C 1
ATOM 1547 O O . TYR A 1 188 ? -6.081 4.394 14.700 1.00 93.62 188 TYR A O 1
ATOM 1555 N N . LEU A 1 189 ? -6.436 2.172 14.596 1.00 93.38 189 LEU A N 1
ATOM 1556 C CA . LEU A 1 189 ? -7.261 2.098 15.805 1.00 93.38 189 LEU A CA 1
ATOM 1557 C C . LEU A 1 189 ? -6.454 2.414 17.070 1.00 93.38 189 LEU A C 1
ATOM 1559 O O . LEU A 1 189 ? -6.985 3.054 17.975 1.00 93.38 189 LEU A O 1
ATOM 1563 N N . SER A 1 190 ? -5.189 1.988 17.120 1.00 92.75 190 SER A N 1
ATOM 1564 C CA . SER A 1 190 ? -4.279 2.257 18.244 1.00 92.75 190 SER A CA 1
ATOM 1565 C C . SER A 1 190 ? -3.950 3.745 18.374 1.00 92.75 190 SER A C 1
ATOM 1567 O O . SER A 1 190 ? -3.836 4.261 19.486 1.00 92.75 190 SER A O 1
ATOM 1569 N N . ASP A 1 191 ? -3.843 4.435 17.238 1.00 92.00 191 ASP A N 1
ATOM 1570 C CA . ASP A 1 191 ? -3.479 5.850 17.169 1.00 92.00 191 ASP A CA 1
ATOM 1571 C C . ASP A 1 191 ? -4.667 6.797 17.411 1.00 92.00 191 ASP A C 1
ATOM 1573 O O . ASP A 1 191 ? -4.465 8.003 17.557 1.00 92.00 191 ASP A O 1
ATOM 1577 N N . GLN A 1 192 ? -5.906 6.290 17.502 1.00 90.88 192 GLN A N 1
ATOM 1578 C CA . GLN A 1 192 ? -7.068 7.133 17.790 1.00 90.88 192 GLN A CA 1
ATOM 1579 C C . GLN A 1 192 ? -7.116 7.534 19.273 1.00 90.88 192 GLN A C 1
ATOM 1581 O O . GLN A 1 192 ? -7.372 6.681 20.132 1.00 90.88 192 GLN A O 1
ATOM 1586 N N . PRO A 1 193 ? -6.983 8.835 19.616 1.00 90.38 193 PRO A N 1
ATOM 1587 C CA . PRO A 1 193 ? -6.957 9.281 21.013 1.00 90.38 193 PRO A CA 1
ATOM 1588 C C . PRO A 1 193 ? -8.215 8.882 21.787 1.00 90.38 193 PRO A C 1
ATOM 1590 O O . PRO A 1 193 ? -8.167 8.523 22.960 1.00 90.38 193 PRO A O 1
ATOM 1593 N N . GLU A 1 194 ? -9.345 8.901 21.093 1.00 89.69 194 GLU A N 1
ATOM 1594 C CA . GLU A 1 194 ? -10.662 8.558 21.610 1.00 89.69 194 GLU A CA 1
ATOM 1595 C C . GLU A 1 194 ? -10.896 7.061 21.841 1.00 89.69 194 GLU A C 1
ATOM 1597 O O . GLU A 1 194 ? -11.877 6.700 22.488 1.00 89.69 194 GLU A O 1
ATOM 1602 N N . LEU A 1 195 ? -10.014 6.198 21.332 1.00 90.75 195 LEU A N 1
ATOM 1603 C CA . LEU A 1 195 ? -10.069 4.751 21.536 1.00 90.75 195 LEU A CA 1
ATOM 1604 C C . LEU A 1 195 ? -9.031 4.247 22.543 1.00 90.75 195 LEU A C 1
ATOM 1606 O O . LEU A 1 195 ? -9.172 3.128 23.025 1.00 90.75 195 LEU A O 1
ATOM 1610 N N . LYS A 1 196 ? -8.032 5.063 22.905 1.00 86.12 196 LYS A N 1
ATOM 1611 C CA . LYS A 1 196 ? -6.820 4.660 23.645 1.00 86.12 196 LYS A CA 1
ATOM 1612 C C . LYS A 1 196 ? -7.063 3.876 24.945 1.00 86.12 196 LYS A C 1
ATOM 1614 O O . LYS A 1 196 ? -6.235 3.054 25.322 1.00 86.12 196 LYS A O 1
ATOM 1619 N N . ASN A 1 197 ? -8.190 4.111 25.617 1.00 84.50 197 ASN A N 1
ATOM 1620 C CA . ASN A 1 197 ? -8.553 3.432 26.870 1.00 84.50 197 ASN A CA 1
ATOM 1621 C C . ASN A 1 197 ? -9.714 2.437 26.722 1.00 84.50 197 ASN A C 1
ATOM 1623 O O . ASN A 1 197 ? -10.072 1.769 27.686 1.00 84.50 197 ASN A O 1
ATOM 1627 N N . ILE A 1 198 ? -10.317 2.367 25.537 1.00 87.69 198 ILE A N 1
ATOM 1628 C CA . ILE A 1 198 ? -11.512 1.565 25.253 1.00 87.69 198 ILE A CA 1
ATOM 1629 C C . ILE A 1 198 ? -11.124 0.342 24.422 1.00 87.69 198 ILE A C 1
ATOM 1631 O O . ILE A 1 198 ? -11.659 -0.744 24.609 1.00 87.69 198 ILE A O 1
ATOM 1635 N N . VAL A 1 199 ? -10.176 0.507 23.502 1.00 90.56 199 VAL A N 1
ATOM 1636 C CA . VAL A 1 199 ? -9.824 -0.490 22.497 1.00 90.56 199 VAL A CA 1
ATOM 1637 C C . VAL A 1 199 ? -8.367 -0.869 22.661 1.00 90.56 199 VAL A C 1
ATOM 1639 O O . VAL A 1 199 ? -7.477 -0.024 22.674 1.00 90.56 199 VAL A O 1
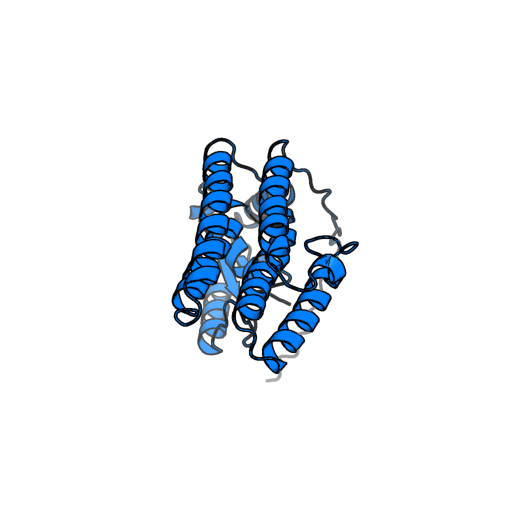ATOM 1642 N N . LYS A 1 200 ? -8.135 -2.172 22.745 1.00 91.88 200 LYS A N 1
ATOM 1643 C CA . LYS A 1 200 ? -6.823 -2.808 22.733 1.00 91.88 200 LYS A CA 1
ATOM 1644 C C . LYS A 1 200 ? -6.786 -3.701 21.495 1.00 91.88 200 LYS A C 1
ATOM 1646 O O . LYS A 1 200 ? -7.134 -4.885 21.593 1.00 91.88 200 LYS A O 1
ATOM 1651 N N . PRO A 1 201 ? -6.504 -3.122 20.314 1.00 93.69 201 PRO A N 1
ATOM 1652 C CA . PRO A 1 201 ? -6.551 -3.866 19.073 1.00 93.69 201 PRO A CA 1
ATOM 1653 C C . PRO A 1 201 ? -5.310 -4.752 18.950 1.00 93.69 201 PRO A C 1
ATOM 1655 O O . PRO A 1 201 ? -4.207 -4.385 19.348 1.00 93.69 201 PRO A O 1
ATOM 1658 N N . THR A 1 202 ? -5.485 -5.924 18.358 1.00 94.12 202 THR A N 1
ATOM 1659 C CA . THR A 1 202 ? -4.385 -6.763 17.885 1.00 94.12 202 THR A CA 1
ATOM 1660 C C . THR A 1 202 ? -4.762 -7.354 16.539 1.00 94.12 202 THR A C 1
ATOM 1662 O O . THR A 1 202 ? -5.936 -7.435 16.188 1.00 94.12 202 THR A O 1
ATOM 1665 N N . TRP A 1 203 ? -3.774 -7.772 15.760 1.00 93.38 203 TRP A N 1
ATOM 1666 C CA . TRP A 1 203 ? -3.994 -8.307 14.421 1.00 93.38 203 TRP A CA 1
ATOM 1667 C C . TRP A 1 203 ? -3.371 -9.688 14.255 1.00 93.38 203 TRP A C 1
ATOM 1669 O O . TRP A 1 203 ? -2.273 -9.939 14.756 1.00 93.38 203 TRP A O 1
ATOM 1679 N N . ILE A 1 204 ? -4.052 -10.571 13.531 1.00 91.19 204 ILE A N 1
ATOM 1680 C CA . ILE A 1 204 ? -3.605 -11.928 13.224 1.00 91.19 204 ILE A CA 1
ATOM 1681 C C . ILE A 1 204 ? -3.748 -12.203 11.731 1.00 91.19 204 ILE A C 1
ATOM 1683 O O . ILE A 1 204 ? -4.728 -11.818 11.102 1.00 91.19 204 ILE A O 1
ATOM 1687 N N . VAL A 1 205 ? -2.763 -12.869 11.145 1.00 88.62 205 VAL A N 1
ATOM 1688 C CA . VAL A 1 205 ? -2.775 -13.230 9.724 1.00 88.62 205 VAL A CA 1
ATOM 1689 C C . VAL A 1 205 ? -2.164 -14.599 9.529 1.00 88.62 205 VAL A C 1
ATOM 1691 O O . VAL A 1 205 ? -1.407 -15.066 10.382 1.00 88.62 205 VAL A O 1
ATOM 1694 N N . GLY A 1 206 ? -2.468 -15.220 8.391 1.00 80.75 206 GLY A N 1
ATOM 1695 C CA . GLY A 1 206 ? -1.869 -16.487 7.982 1.00 80.75 206 GLY A CA 1
ATOM 1696 C C . GLY A 1 206 ? -0.344 -16.424 7.811 1.00 80.75 206 GLY A C 1
ATOM 1697 O O . GLY A 1 206 ? 0.254 -15.362 7.649 1.00 80.75 206 GLY A O 1
ATOM 1698 N N . GLN A 1 207 ? 0.290 -17.597 7.817 1.00 74.00 207 GLN A N 1
ATOM 1699 C CA . GLN A 1 207 ? 1.755 -17.740 7.778 1.00 74.00 207 GLN A CA 1
ATOM 1700 C C . GLN A 1 207 ? 2.374 -17.360 6.425 1.00 74.00 207 GLN A C 1
ATOM 1702 O O . GLN A 1 207 ? 3.546 -17.007 6.365 1.00 74.00 207 GLN A O 1
ATOM 1707 N N . ASN A 1 208 ? 1.582 -17.371 5.351 1.00 65.75 208 ASN A N 1
ATOM 1708 C CA . ASN A 1 208 ? 2.058 -17.177 3.977 1.00 65.75 208 ASN A CA 1
ATOM 1709 C C . ASN A 1 208 ? 1.966 -15.719 3.496 1.00 65.75 208 ASN A C 1
ATOM 1711 O O . ASN A 1 208 ? 1.808 -15.466 2.302 1.00 65.75 208 ASN A O 1
ATOM 1715 N N . SER A 1 209 ? 2.005 -14.749 4.410 1.00 62.75 209 SER A N 1
ATOM 1716 C CA . SER A 1 209 ? 1.925 -13.342 4.026 1.00 62.75 209 SER A CA 1
ATOM 1717 C C . SER A 1 209 ? 3.275 -12.788 3.582 1.00 62.75 209 SER A C 1
ATOM 1719 O O . SER A 1 209 ? 4.258 -12.894 4.310 1.00 62.75 209 SER A O 1
ATOM 1721 N N . ALA A 1 210 ? 3.299 -12.142 2.414 1.00 61.75 210 ALA A N 1
ATOM 1722 C CA . ALA A 1 210 ? 4.488 -11.488 1.867 1.00 61.75 210 ALA A CA 1
ATOM 1723 C C . ALA A 1 210 ? 4.866 -10.184 2.595 1.00 61.75 210 ALA A C 1
ATOM 1725 O O . ALA A 1 210 ? 6.025 -9.778 2.556 1.00 61.75 210 ALA A O 1
ATOM 1726 N N . ASP A 1 211 ? 3.903 -9.519 3.244 1.00 61.19 211 ASP A N 1
ATOM 1727 C CA . ASP A 1 211 ? 4.143 -8.229 3.905 1.00 61.19 211 ASP A CA 1
ATOM 1728 C C . ASP A 1 211 ? 4.483 -8.399 5.389 1.00 61.19 211 ASP A C 1
ATOM 1730 O O . ASP A 1 211 ? 5.446 -7.796 5.862 1.00 61.19 211 ASP A O 1
ATOM 1734 N N . HIS A 1 212 ? 3.729 -9.234 6.116 1.00 66.44 212 HIS A N 1
ATOM 1735 C CA . HIS A 1 212 ? 3.966 -9.512 7.535 1.00 66.44 212 HIS A CA 1
ATOM 1736 C C . HIS A 1 212 ? 3.499 -10.927 7.900 1.00 66.44 212 HIS A C 1
ATOM 1738 O O . HIS A 1 212 ? 2.329 -11.139 8.213 1.00 66.44 212 HIS A O 1
ATOM 1744 N N . SER A 1 213 ? 4.384 -11.919 7.862 1.00 70.31 213 SER A N 1
ATOM 1745 C CA . SER A 1 213 ? 4.062 -13.247 8.389 1.00 70.31 213 SER A CA 1
ATOM 1746 C C . SER A 1 213 ? 4.175 -13.261 9.916 1.00 70.31 213 SER A C 1
ATOM 1748 O O . SER A 1 213 ? 5.031 -12.604 10.507 1.00 70.31 213 SER A O 1
ATOM 1750 N N . LEU A 1 214 ? 3.274 -13.997 10.565 1.00 78.19 214 LEU A N 1
ATOM 1751 C CA . LEU A 1 214 ? 3.364 -14.319 11.987 1.00 78.19 214 LEU A CA 1
ATOM 1752 C C . LEU A 1 214 ? 3.749 -15.787 12.124 1.00 78.19 214 LEU A C 1
ATOM 1754 O O . LEU A 1 214 ? 3.244 -16.632 11.379 1.00 78.19 214 LEU A O 1
ATOM 1758 N N . THR A 1 215 ? 4.611 -16.104 13.089 1.00 84.00 215 THR A N 1
ATOM 1759 C CA . THR A 1 215 ? 4.886 -17.505 13.419 1.00 84.00 215 THR A CA 1
ATOM 1760 C C . THR A 1 215 ? 3.657 -18.147 14.073 1.00 84.00 215 THR A C 1
ATOM 1762 O O . THR A 1 215 ? 2.769 -17.454 14.577 1.00 84.00 215 THR A O 1
ATOM 1765 N N . ILE A 1 216 ? 3.601 -19.486 14.115 1.00 86.00 216 ILE A N 1
ATOM 1766 C CA . ILE A 1 216 ? 2.550 -20.216 14.856 1.00 86.00 216 ILE A CA 1
ATOM 1767 C C . ILE A 1 216 ? 2.479 -19.735 16.308 1.00 86.00 216 ILE A C 1
ATOM 1769 O O . ILE A 1 216 ? 1.392 -19.542 16.850 1.00 86.00 216 ILE A O 1
ATOM 1773 N N . ASN A 1 217 ? 3.640 -19.525 16.928 1.00 87.50 217 ASN A N 1
ATOM 1774 C CA . ASN A 1 217 ? 3.722 -19.111 18.321 1.00 87.50 217 ASN A CA 1
ATOM 1775 C C . ASN A 1 217 ? 3.160 -17.699 18.513 1.00 87.50 217 ASN A C 1
ATOM 1777 O O . ASN A 1 217 ? 2.392 -17.485 19.448 1.00 87.50 217 ASN A O 1
ATOM 1781 N N . ASP A 1 218 ? 3.450 -16.769 17.598 1.00 88.25 218 ASP A N 1
ATOM 1782 C CA . ASP A 1 218 ? 2.901 -15.409 17.657 1.00 88.25 218 ASP A CA 1
ATOM 1783 C C . ASP A 1 218 ? 1.382 -15.406 17.465 1.00 88.25 218 ASP A C 1
ATOM 1785 O O . ASP A 1 218 ? 0.660 -14.713 18.180 1.00 88.25 218 ASP A O 1
ATOM 1789 N N . GLN A 1 219 ? 0.875 -16.213 16.527 1.00 89.06 219 GLN A N 1
ATOM 1790 C CA . GLN A 1 219 ? -0.564 -16.381 16.316 1.00 89.06 219 GLN A CA 1
ATOM 1791 C C . GLN A 1 219 ? -1.248 -16.910 17.581 1.00 89.06 219 GLN A C 1
ATOM 1793 O O . GLN A 1 219 ? -2.249 -16.349 18.027 1.00 89.06 219 GLN A O 1
ATOM 1798 N N . GLN A 1 220 ? -0.695 -17.964 18.187 1.00 89.56 220 GLN A N 1
ATOM 1799 C CA . GLN A 1 220 ? -1.230 -18.536 19.421 1.00 89.56 220 GLN A CA 1
ATOM 1800 C C . GLN A 1 220 ? -1.170 -17.545 20.582 1.00 89.56 220 GLN A C 1
ATOM 1802 O O . GLN A 1 220 ? -2.139 -17.448 21.332 1.00 89.56 220 GLN A O 1
ATOM 1807 N N . ALA A 1 221 ? -0.076 -16.794 20.720 1.00 90.88 221 ALA A N 1
ATOM 1808 C CA . ALA A 1 221 ? 0.057 -15.767 21.745 1.00 90.88 221 ALA A CA 1
ATOM 1809 C C . ALA A 1 221 ? -1.037 -14.702 21.594 1.00 90.88 221 ALA A C 1
ATOM 1811 O O . ALA A 1 221 ? -1.778 -14.456 22.539 1.00 90.88 221 ALA A O 1
ATOM 1812 N N . LYS A 1 222 ? -1.233 -14.154 20.390 1.00 91.31 222 LYS A N 1
ATOM 1813 C CA . LYS A 1 222 ? -2.280 -13.152 20.135 1.00 91.31 222 LYS A CA 1
ATOM 1814 C C . LYS A 1 222 ? -3.695 -13.686 20.363 1.00 91.31 222 LYS A C 1
ATOM 1816 O O . LYS A 1 222 ? -4.540 -12.970 20.895 1.00 91.31 222 LYS A O 1
ATOM 1821 N N . LEU A 1 223 ? -3.965 -14.943 19.999 1.00 91.31 223 LEU A N 1
ATOM 1822 C CA . LEU A 1 223 ? -5.256 -15.579 20.281 1.00 91.31 223 LEU A CA 1
ATOM 1823 C C . LEU A 1 223 ? -5.485 -15.780 21.780 1.00 91.31 223 LEU A C 1
ATOM 1825 O O . LEU A 1 223 ? -6.614 -15.613 22.234 1.00 91.31 223 LEU A O 1
ATOM 1829 N N . ARG A 1 224 ? -4.440 -16.103 22.551 1.00 91.69 224 ARG A N 1
ATOM 1830 C CA . ARG A 1 224 ? -4.527 -16.177 24.017 1.00 91.69 224 ARG A CA 1
ATOM 1831 C C . ARG A 1 224 ? -4.807 -14.809 24.621 1.00 91.69 224 ARG A C 1
ATOM 1833 O O . ARG A 1 224 ? -5.786 -14.693 25.341 1.00 91.69 224 ARG A O 1
ATOM 1840 N N . GLN A 1 225 ? -4.070 -13.773 24.220 1.00 91.19 225 GLN A N 1
ATOM 1841 C CA . GLN A 1 225 ? -4.309 -12.388 24.654 1.00 91.19 225 GLN A CA 1
ATOM 1842 C C . GLN A 1 225 ? -5.754 -11.947 24.384 1.00 91.19 225 GLN A C 1
ATOM 1844 O O . GLN A 1 225 ? -6.421 -11.366 25.241 1.00 91.19 225 GLN A O 1
ATOM 1849 N N . PHE A 1 226 ? -6.283 -12.278 23.204 1.00 92.00 226 PHE A N 1
ATOM 1850 C CA . PHE A 1 226 ? -7.682 -12.025 22.873 1.00 92.00 226 PHE A CA 1
ATOM 1851 C C . PHE A 1 226 ? -8.647 -12.892 23.700 1.00 92.00 226 PHE A C 1
ATOM 1853 O O . PHE A 1 226 ? -9.675 -12.410 24.172 1.00 92.00 226 PHE A O 1
ATOM 1860 N N . GLY A 1 227 ? -8.329 -14.168 23.927 1.00 88.56 227 GLY A N 1
ATOM 1861 C CA . GLY A 1 227 ? -9.103 -15.101 24.753 1.00 88.56 227 GLY A CA 1
ATOM 1862 C C . GLY A 1 227 ? -9.174 -14.703 26.230 1.00 88.56 227 GLY A C 1
ATOM 1863 O O . GLY A 1 227 ? -10.236 -14.815 26.839 1.00 88.56 227 GLY A O 1
ATOM 1864 N N . GLU A 1 228 ? -8.099 -14.140 26.765 1.00 90.25 228 GLU A N 1
ATOM 1865 C CA . GLU A 1 228 ? -7.948 -13.700 28.156 1.00 90.25 228 GLU A CA 1
ATOM 1866 C C . GLU A 1 228 ? -8.466 -12.269 28.382 1.00 90.25 228 GLU A C 1
ATOM 1868 O O . GLU A 1 228 ? -8.714 -11.877 29.516 1.00 90.25 228 GLU A O 1
ATOM 1873 N N . GLY A 1 229 ? -8.726 -11.510 27.309 1.00 86.81 229 GLY A N 1
ATOM 1874 C CA . GLY A 1 229 ? -9.261 -10.143 27.386 1.00 86.81 229 GLY A CA 1
ATOM 1875 C C . GLY A 1 229 ? -8.190 -9.055 27.506 1.00 86.81 229 GLY A C 1
ATOM 1876 O O . GLY A 1 229 ? -8.523 -7.883 27.680 1.00 86.81 229 GLY A O 1
ATOM 1877 N N . GLU A 1 230 ? -6.911 -9.407 27.352 1.00 89.56 230 GLU A N 1
ATOM 1878 C CA . GLU A 1 230 ? -5.821 -8.434 27.211 1.00 89.56 230 GLU A CA 1
ATOM 1879 C C . GLU A 1 230 ? -5.994 -7.579 25.948 1.00 89.56 230 GLU A C 1
ATOM 1881 O O . GLU A 1 230 ? -5.659 -6.394 25.941 1.00 89.56 230 GLU A O 1
ATOM 1886 N N . CYS A 1 231 ? -6.577 -8.168 24.901 1.00 90.56 231 CYS A N 1
ATOM 1887 C CA . CYS A 1 231 ? -7.042 -7.480 23.702 1.00 90.56 231 CYS A CA 1
ATOM 1888 C C . CYS A 1 231 ? -8.545 -7.714 23.520 1.00 90.56 231 CYS A C 1
ATOM 1890 O O . CYS A 1 231 ? -9.032 -8.827 23.722 1.00 90.56 231 CYS A O 1
ATOM 1892 N N . ASN A 1 232 ? -9.281 -6.686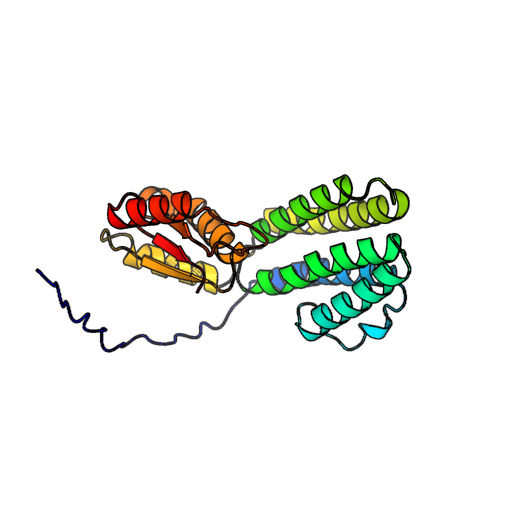 23.098 1.00 90.00 232 ASN A N 1
ATOM 1893 C CA . ASN A 1 232 ? -10.732 -6.769 22.887 1.00 90.00 232 ASN A CA 1
ATOM 1894 C C . ASN A 1 232 ? -11.152 -6.597 21.423 1.00 90.00 232 ASN A C 1
ATOM 1896 O O . ASN A 1 232 ? -12.310 -6.837 21.097 1.00 90.00 232 ASN A O 1
ATOM 1900 N N . VAL A 1 233 ? -10.233 -6.25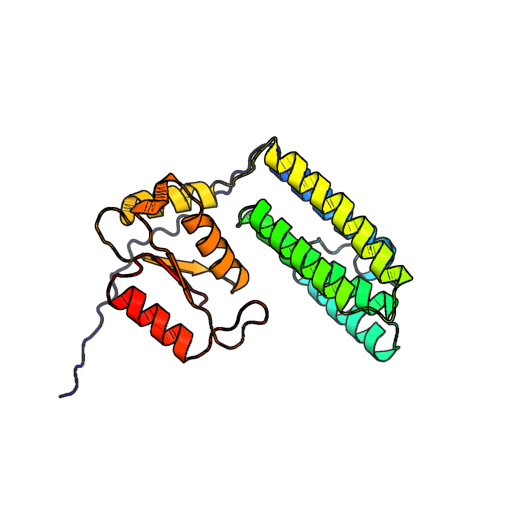7 20.517 1.00 93.06 233 VAL A N 1
ATOM 1901 C CA . VAL A 1 233 ? -10.510 -6.210 19.077 1.00 93.06 233 VAL A CA 1
ATOM 1902 C C . VAL A 1 233 ? -9.436 -6.985 18.327 1.00 93.06 233 VAL A C 1
ATOM 1904 O O . VAL A 1 233 ? -8.255 -6.662 18.419 1.00 93.06 233 VAL A O 1
ATOM 1907 N N . LEU A 1 234 ? -9.852 -8.003 17.578 1.00 93.50 234 LEU A N 1
ATOM 1908 C CA . LEU A 1 234 ? -8.983 -8.794 16.714 1.00 93.50 234 LEU A CA 1
ATOM 1909 C C . LEU A 1 234 ? -9.211 -8.394 15.254 1.00 93.50 234 LEU A C 1
ATOM 1911 O O . LEU A 1 234 ? -10.332 -8.474 14.762 1.00 93.50 234 LEU A O 1
ATOM 1915 N N . ILE A 1 235 ? -8.157 -7.989 14.550 1.00 94.81 235 ILE A N 1
ATOM 1916 C CA . ILE A 1 235 ? -8.186 -7.738 13.107 1.00 94.81 235 ILE A CA 1
ATOM 1917 C C . ILE A 1 235 ? -7.568 -8.941 12.392 1.00 94.81 235 ILE A C 1
ATOM 1919 O O . ILE A 1 235 ? -6.401 -9.252 12.620 1.00 94.81 235 ILE A O 1
ATOM 1923 N N . ALA A 1 236 ? -8.325 -9.624 11.537 1.00 92.25 236 ALA A N 1
ATOM 1924 C CA . ALA A 1 236 ? -7.894 -10.877 10.925 1.00 92.25 236 ALA A CA 1
ATOM 1925 C C . ALA A 1 236 ? -8.057 -10.900 9.404 1.00 92.25 236 ALA A C 1
ATOM 1927 O O . ALA A 1 236 ? -9.015 -10.354 8.859 1.00 92.25 236 ALA A O 1
ATOM 1928 N N . THR A 1 237 ? -7.138 -11.580 8.719 1.00 89.56 237 THR A N 1
ATOM 1929 C CA . THR A 1 237 ? -7.376 -12.030 7.339 1.00 89.56 237 THR A CA 1
ATOM 1930 C C . THR A 1 237 ? -8.274 -13.265 7.334 1.00 89.56 237 THR A C 1
ATOM 1932 O O . THR A 1 237 ? -8.232 -14.047 8.287 1.00 89.56 237 THR A O 1
ATOM 1935 N N . GLY A 1 238 ? -9.064 -13.426 6.267 1.00 75.88 238 GLY A N 1
ATOM 1936 C CA . GLY A 1 238 ? -9.796 -14.669 5.989 1.00 75.88 238 GLY A CA 1
ATOM 1937 C C . GLY A 1 238 ? -8.893 -15.853 5.665 1.00 75.88 238 GLY A C 1
ATOM 1938 O O . GLY A 1 238 ? -7.679 -15.634 5.432 1.00 75.88 238 GLY A O 1
#

InterPro domains:
  IPR027417 P-loop containing nucleoside triphosphate hydrolase [G3DSA:3.40.50.300] (151-237)
  IPR027417 P-loop containing nucleoside triphosphate hydrolase [SSF52540] (83-237)
  IPR051363 RIG-I-like Receptor (RLR) Helicase [PTHR14074] (43-237)

Radius of gyration: 20.83 Å; chains: 1; bounding box: 54×57×52 Å

Organism: NCBI:txid392030

Sequence (238 aa):
VEIKREINRPINDQFEHVLKVQYNSYFQEYLNIYENLIKTIKTHLDSHELLDGKDIGTLSFIGQLIILKRSFETKGDMNNIIICDYLLLLTQKYSAFKDLPIDIILRHVSEKIKLYHEAYEQSVPMNNLLNEISKNELDKILQKHKENPTTNSKLETLIRLVKKHAIDETKGLILVPTTFYAKSICDYLSDQPELKNIVKPTWIVGQNSADHSLTINDQQAKLRQFGEGECNVLIATG

pLDDT: mean 85.81, std 15.61, range [28.02, 97.69]